Protein AF-A0A935IVR3-F1 (afdb_monomer)

Solvent-accessible surface area (backbone atoms only — not comparable to full-atom values): 10538 Å² total; per-residue (Å²): 109,70,70,56,53,53,48,60,76,68,55,89,65,93,82,63,66,71,66,76,45,59,86,49,41,66,58,54,50,50,52,49,52,52,51,48,53,53,52,44,66,74,63,74,58,57,69,70,64,49,52,51,51,50,51,51,51,54,54,56,73,42,44,67,59,53,51,48,50,67,74,41,72,84,59,82,66,89,53,74,82,32,73,52,45,42,51,51,36,51,50,46,55,75,75,49,64,79,60,44,32,31,34,25,86,55,21,72,56,50,41,70,70,31,61,39,36,49,41,60,82,71,77,85,46,95,84,61,51,70,68,60,51,33,64,75,65,58,46,44,30,43,48,42,34,76,84,78,45,55,66,72,60,53,48,58,64,64,64,74,48,92,41,48,43,78,78,48,74,45,92,58,35,39,34,26,40,52,50,132

Secondary structure (DSSP, 8-state):
-HHHHHHHHH---SSSGGGGTTTTHHHHHHHHHHHHHHHHHHHT--HHHHHHHHHHHHHHHTHHHHHHHHHTTT---SSTTSHHHHHHHHHHHHHS-TT-EEE-SSHHHHHHHSSSEEE---TTSTT--HHHHHHHHT--EEEEETTTS-HHHHHHHHS--TTEEEEEEETTEEEEEE--

Structure (mmCIF, N/CA/C/O backbone):
data_AF-A0A935IVR3-F1
#
_entry.id   AF-A0A935IVR3-F1
#
loop_
_atom_site.group_PDB
_atom_site.id
_atom_site.type_symbol
_atom_site.label_atom_id
_atom_site.label_alt_id
_atom_site.label_comp_id
_atom_site.label_asym_id
_atom_site.label_entity_id
_atom_site.label_seq_id
_atom_site.pdbx_PDB_ins_code
_atom_site.Cartn_x
_atom_site.Cartn_y
_atom_site.Cartn_z
_atom_site.occupancy
_atom_site.B_iso_or_equiv
_atom_site.auth_seq_id
_atom_site.auth_comp_id
_atom_site.auth_asym_id
_atom_site.auth_atom_id
_atom_site.pdbx_PDB_model_num
ATOM 1 N N . MET A 1 1 ? 6.193 24.784 -23.879 1.00 64.38 1 MET A N 1
ATOM 2 C CA . MET A 1 1 ? 7.221 23.748 -23.617 1.00 64.38 1 MET A CA 1
ATOM 3 C C . MET A 1 1 ? 8.291 24.237 -22.634 1.00 64.38 1 MET A C 1
ATOM 5 O O . MET A 1 1 ? 8.467 23.591 -21.615 1.00 64.38 1 MET A O 1
ATOM 9 N N . ILE A 1 2 ? 8.914 25.407 -22.841 1.00 77.62 2 ILE A N 1
ATOM 10 C CA . ILE A 1 2 ? 9.912 25.988 -21.906 1.00 77.62 2 ILE A CA 1
ATOM 11 C C . ILE A 1 2 ? 9.359 26.175 -20.480 1.00 77.62 2 ILE A C 1
ATOM 13 O O . ILE A 1 2 ? 9.998 25.768 -19.517 1.00 77.62 2 ILE A O 1
ATOM 17 N N . GLY A 1 3 ? 8.134 26.698 -20.338 1.00 80.75 3 GLY A N 1
ATOM 18 C CA . GLY A 1 3 ? 7.489 26.834 -19.023 1.00 80.75 3 GLY A CA 1
ATOM 19 C C . GLY A 1 3 ? 7.257 25.499 -18.305 1.00 80.75 3 GLY A C 1
ATOM 20 O O . GLY A 1 3 ? 7.365 25.432 -17.089 1.00 80.75 3 GLY A O 1
ATOM 21 N N . TYR A 1 4 ? 7.021 24.416 -19.050 1.00 77.44 4 TYR A N 1
ATOM 22 C CA . TYR A 1 4 ? 6.852 23.078 -18.477 1.00 77.44 4 TYR A CA 1
ATOM 23 C C . TYR A 1 4 ? 8.180 22.520 -17.947 1.00 77.44 4 TYR A C 1
ATOM 25 O O . TYR A 1 4 ? 8.228 21.972 -16.852 1.00 77.44 4 TYR A O 1
ATOM 33 N N . ILE A 1 5 ? 9.273 22.735 -18.685 1.00 74.88 5 ILE A N 1
ATOM 34 C CA . ILE A 1 5 ? 10.625 22.344 -18.263 1.00 74.88 5 ILE A CA 1
ATOM 35 C C . ILE A 1 5 ? 11.049 23.126 -17.009 1.00 74.88 5 ILE A C 1
ATOM 37 O O . ILE A 1 5 ? 11.585 22.536 -16.078 1.00 74.88 5 ILE A O 1
ATOM 41 N N . LEU A 1 6 ? 10.747 24.428 -16.936 1.00 80.06 6 LEU A N 1
ATOM 42 C CA . LEU A 1 6 ? 11.004 25.242 -15.740 1.00 80.06 6 LEU A CA 1
ATOM 43 C C . LEU A 1 6 ? 10.235 24.745 -14.512 1.00 80.06 6 LEU A C 1
ATOM 45 O O . LEU A 1 6 ? 10.802 24.711 -13.419 1.00 80.06 6 LEU A O 1
ATOM 49 N N . VAL A 1 7 ? 8.977 24.327 -14.693 1.00 76.44 7 VAL A N 1
ATOM 50 C CA . VAL A 1 7 ? 8.182 23.697 -13.632 1.00 76.44 7 VAL A CA 1
ATOM 51 C C . VAL A 1 7 ? 8.838 22.395 -13.182 1.00 76.44 7 VAL A C 1
ATOM 53 O O . VAL A 1 7 ? 9.043 22.243 -11.988 1.00 76.44 7 VAL A O 1
ATOM 56 N N . ILE A 1 8 ? 9.253 21.510 -14.096 1.00 73.00 8 ILE A N 1
ATOM 57 C CA . ILE A 1 8 ? 9.934 20.248 -13.745 1.00 73.00 8 ILE A CA 1
ATOM 58 C C . ILE A 1 8 ? 11.222 20.489 -12.946 1.00 73.00 8 ILE A C 1
ATOM 60 O O . ILE A 1 8 ? 11.457 19.804 -11.958 1.00 73.00 8 ILE A O 1
ATOM 64 N N . VAL A 1 9 ? 12.051 21.453 -13.354 1.00 72.25 9 VAL A N 1
ATOM 65 C CA . VAL A 1 9 ? 13.340 21.731 -12.692 1.00 72.25 9 VAL A CA 1
ATOM 66 C C . VAL A 1 9 ? 13.150 22.411 -11.331 1.00 72.25 9 VAL A C 1
ATOM 68 O O . VAL A 1 9 ? 13.955 22.216 -10.424 1.00 72.25 9 VAL A O 1
ATOM 71 N N . SER A 1 10 ? 12.081 23.196 -11.174 1.00 74.25 10 SER A N 1
ATOM 72 C CA . SER A 1 10 ? 11.798 23.944 -9.942 1.00 74.25 10 SER A CA 1
ATOM 73 C C . SER A 1 10 ? 10.968 23.144 -8.929 1.00 74.25 10 SER A C 1
ATOM 75 O O . SER A 1 10 ? 11.047 23.408 -7.729 1.00 74.25 10 SER A O 1
ATOM 77 N N . PHE A 1 11 ? 10.178 22.160 -9.374 1.00 69.50 11 PHE A N 1
ATOM 78 C CA . PHE A 1 11 ? 9.401 21.286 -8.493 1.00 69.50 11 PHE A CA 1
ATOM 79 C C . PHE A 1 11 ? 10.280 20.177 -7.898 1.00 69.50 11 PHE A C 1
ATOM 81 O O . PHE A 1 11 ? 10.636 19.209 -8.565 1.00 69.50 11 PHE A O 1
ATOM 88 N N . LYS A 1 12 ? 10.573 20.268 -6.597 1.00 57.66 12 LYS A N 1
ATOM 89 C CA . LYS A 1 12 ? 11.135 19.155 -5.820 1.00 57.66 12 LYS A CA 1
ATOM 90 C C . LYS A 1 12 ? 10.025 18.164 -5.465 1.00 57.66 12 LYS A C 1
ATOM 92 O O . LYS A 1 12 ? 9.271 18.419 -4.534 1.00 57.66 12 LYS A O 1
ATOM 97 N N . TYR A 1 13 ? 9.941 17.026 -6.150 1.00 58.75 13 TYR A N 1
ATOM 98 C CA . TYR A 1 13 ? 9.166 15.880 -5.657 1.00 58.75 13 TYR A CA 1
ATOM 99 C C . TYR A 1 13 ? 9.958 14.581 -5.769 1.00 58.75 13 TYR A C 1
ATOM 101 O O . TYR A 1 13 ? 10.421 14.229 -6.850 1.00 58.75 13 TYR A O 1
ATOM 109 N N . GLY A 1 14 ? 10.038 13.854 -4.650 1.00 54.97 14 GLY A N 1
ATOM 110 C CA . GLY A 1 14 ? 10.485 12.459 -4.593 1.00 54.97 14 GLY A CA 1
ATOM 111 C C . GLY A 1 14 ? 9.415 11.446 -5.034 1.00 54.97 14 GLY A C 1
ATOM 112 O O . GLY A 1 14 ? 9.773 10.357 -5.459 1.00 54.97 14 GLY A O 1
ATOM 113 N N . ASP A 1 15 ? 8.124 11.818 -5.028 1.00 54.84 15 ASP A N 1
ATOM 114 C CA . ASP A 1 15 ? 7.005 10.862 -5.200 1.00 54.84 15 ASP A CA 1
ATOM 115 C C . ASP A 1 15 ? 6.278 10.907 -6.555 1.00 54.84 15 ASP A C 1
ATOM 117 O O . ASP A 1 15 ? 5.506 10.008 -6.892 1.00 54.84 15 ASP A O 1
ATOM 121 N N . ALA A 1 16 ? 6.481 11.949 -7.363 1.00 60.91 16 ALA A N 1
ATOM 122 C CA . ALA A 1 16 ? 5.747 12.096 -8.624 1.00 60.91 16 ALA A CA 1
ATOM 123 C C . ALA A 1 16 ? 6.348 11.285 -9.795 1.00 60.91 16 ALA A C 1
ATOM 125 O O . ALA A 1 16 ? 5.677 11.062 -10.809 1.00 60.91 16 ALA A O 1
ATOM 126 N N . GLY A 1 17 ? 7.581 10.792 -9.629 1.00 66.38 17 GLY A N 1
ATOM 127 C CA . GLY A 1 17 ? 8.241 9.826 -10.509 1.00 66.38 17 GLY A CA 1
ATOM 128 C C . GLY A 1 17 ? 8.258 10.195 -11.999 1.00 66.38 17 GLY A C 1
ATOM 129 O O . GLY A 1 17 ? 8.297 11.361 -12.388 1.00 66.38 17 GLY A O 1
ATOM 130 N N . MET A 1 18 ? 8.185 9.165 -12.850 1.00 70.81 18 MET A N 1
ATOM 131 C CA . MET A 1 18 ? 8.219 9.243 -14.324 1.00 70.81 18 MET A CA 1
ATOM 132 C C . MET A 1 18 ? 7.038 10.012 -14.951 1.00 70.81 18 MET A C 1
ATOM 134 O O . MET A 1 18 ? 7.038 10.261 -16.156 1.00 70.81 18 MET A O 1
ATOM 138 N N . ARG A 1 19 ? 6.012 10.398 -14.177 1.00 75.12 19 ARG A N 1
ATOM 139 C CA . ARG A 1 19 ? 4.760 10.967 -14.715 1.00 75.12 19 ARG A CA 1
ATOM 140 C C . ARG A 1 19 ? 4.970 12.289 -15.453 1.00 75.12 19 ARG A C 1
ATOM 142 O O . ARG A 1 19 ? 4.285 12.556 -16.435 1.00 75.12 19 ARG A O 1
ATOM 149 N N . PHE A 1 20 ? 5.951 13.080 -15.028 1.00 75.38 20 PHE A N 1
ATOM 150 C CA . PHE A 1 20 ? 6.306 14.338 -15.689 1.00 75.38 20 PHE A CA 1
ATOM 151 C C . PHE A 1 20 ? 7.203 14.161 -16.918 1.00 75.38 20 PHE A C 1
ATOM 153 O O . PHE A 1 20 ? 7.380 15.096 -17.694 1.00 75.38 20 PHE A O 1
ATOM 160 N N . LEU A 1 21 ? 7.749 12.961 -17.132 1.00 77.81 21 LEU A N 1
ATOM 161 C CA . LEU A 1 21 ? 8.533 12.668 -18.326 1.00 77.81 21 LEU A CA 1
ATOM 162 C C . LEU A 1 21 ? 7.639 12.344 -19.526 1.00 77.81 21 LEU A C 1
ATOM 164 O O . LEU A 1 21 ? 8.064 12.567 -20.653 1.00 77.81 21 LEU A O 1
ATOM 168 N N . PHE A 1 22 ? 6.393 11.898 -19.320 1.00 83.50 22 PHE A N 1
ATOM 169 C CA . PHE A 1 22 ? 5.494 11.523 -20.422 1.00 83.50 22 PHE A CA 1
ATOM 170 C C . PHE A 1 22 ? 5.298 12.628 -21.471 1.00 83.50 22 PHE A C 1
ATOM 172 O O . PHE A 1 22 ? 5.409 12.319 -22.657 1.00 83.50 22 PHE A O 1
ATOM 179 N N . PRO A 1 23 ? 5.074 13.907 -21.108 1.00 84.50 23 PRO A N 1
ATOM 180 C CA . PRO A 1 23 ? 4.877 14.950 -22.116 1.00 84.50 23 PRO A CA 1
ATOM 181 C C . PRO A 1 23 ? 6.144 15.307 -22.903 1.00 84.50 23 PRO A C 1
ATOM 183 O O . PRO A 1 23 ? 6.041 15.811 -24.019 1.00 84.50 23 PRO A O 1
ATOM 186 N N . ILE A 1 24 ? 7.334 15.055 -22.344 1.00 85.12 24 ILE A N 1
ATOM 187 C CA . ILE A 1 24 ? 8.624 15.312 -23.010 1.00 85.12 24 ILE A CA 1
ATOM 188 C C . ILE A 1 24 ? 9.230 14.057 -23.646 1.00 85.12 24 ILE A C 1
ATOM 190 O O . ILE A 1 24 ? 10.169 14.163 -24.430 1.00 85.12 24 ILE A O 1
ATOM 194 N N . LEU A 1 25 ? 8.668 12.880 -23.369 1.00 86.12 25 LEU A N 1
ATOM 195 C CA . LEU A 1 25 ? 9.104 11.591 -23.899 1.00 86.12 25 LEU A CA 1
ATOM 196 C C . LEU A 1 25 ? 9.209 11.582 -25.436 1.00 86.12 25 LEU A C 1
ATOM 198 O O . LEU A 1 25 ? 10.237 11.131 -25.937 1.00 86.12 25 LEU A O 1
ATOM 202 N N . PRO A 1 26 ? 8.234 12.123 -26.206 1.00 88.19 26 PRO A N 1
ATOM 203 C CA . PRO A 1 26 ? 8.340 12.157 -27.667 1.00 88.19 26 PRO A CA 1
ATOM 204 C C . PRO A 1 26 ? 9.548 12.961 -28.154 1.00 88.19 26 PRO A C 1
ATOM 206 O O . PRO A 1 26 ? 10.190 12.589 -29.132 1.00 88.19 26 PRO A O 1
ATOM 209 N N . LEU A 1 27 ? 9.887 14.046 -27.450 1.00 88.94 27 LEU A N 1
ATOM 210 C CA . LEU A 1 27 ? 11.040 14.879 -27.772 1.00 88.94 27 LEU A CA 1
ATOM 211 C C . LEU A 1 27 ? 12.349 14.157 -27.436 1.00 88.94 27 LEU A C 1
ATOM 213 O O . LEU A 1 27 ? 13.271 14.160 -28.247 1.00 88.94 27 LEU A O 1
ATOM 217 N N . ILE A 1 28 ? 12.409 13.501 -26.273 1.00 87.25 28 ILE A N 1
ATOM 218 C CA . ILE A 1 28 ? 13.551 12.669 -25.871 1.00 87.25 28 ILE A CA 1
ATOM 219 C C . ILE A 1 28 ? 13.792 11.575 -26.916 1.00 87.25 28 ILE A C 1
ATOM 221 O O . ILE A 1 28 ? 14.926 11.395 -27.352 1.00 87.25 28 ILE A O 1
ATOM 225 N N . PHE A 1 29 ? 12.738 10.894 -27.378 1.00 87.69 29 PHE A N 1
ATOM 226 C CA . PHE A 1 29 ? 12.859 9.881 -28.426 1.00 87.69 29 PHE A CA 1
ATOM 227 C C . PHE A 1 29 ? 13.307 10.459 -29.765 1.00 87.69 29 PHE A C 1
ATOM 229 O O . PHE A 1 29 ? 14.147 9.852 -30.419 1.00 87.69 29 PHE A O 1
ATOM 236 N N . LEU A 1 30 ? 12.805 11.630 -30.164 1.00 90.31 30 LEU A N 1
ATOM 237 C CA . LEU A 1 30 ? 13.244 12.288 -31.395 1.00 90.31 30 LEU A CA 1
ATOM 238 C C . LEU A 1 30 ? 14.746 12.595 -31.350 1.00 90.31 30 LEU A C 1
ATOM 240 O O . LEU A 1 30 ? 15.470 12.239 -32.279 1.00 90.31 30 LEU A O 1
ATOM 244 N N . PHE A 1 31 ? 15.232 13.191 -30.258 1.00 90.19 31 PHE A N 1
ATOM 245 C CA . PHE A 1 31 ? 16.661 13.462 -30.089 1.00 90.19 31 PHE A CA 1
ATOM 246 C C . PHE A 1 31 ? 17.494 12.184 -29.993 1.00 90.19 31 PHE A C 1
ATOM 248 O O . PHE A 1 31 ? 18.589 12.136 -30.550 1.00 90.19 31 PHE A O 1
ATOM 255 N N . ALA A 1 32 ? 16.981 11.143 -29.335 1.00 87.75 32 ALA A N 1
ATOM 256 C CA . ALA A 1 32 ? 17.644 9.848 -29.284 1.00 87.75 32 ALA A CA 1
ATOM 257 C C . ALA A 1 32 ? 17.777 9.236 -30.687 1.00 87.75 32 ALA A C 1
ATOM 259 O O . ALA A 1 32 ? 18.865 8.807 -31.053 1.00 87.75 32 ALA A O 1
ATOM 260 N N . ILE A 1 33 ? 16.714 9.247 -31.498 1.00 84.38 33 ILE A N 1
ATOM 261 C CA . ILE A 1 33 ? 16.731 8.729 -32.875 1.00 84.38 33 ILE A CA 1
ATOM 262 C C . ILE A 1 33 ? 17.711 9.519 -33.745 1.00 84.38 33 ILE A C 1
ATOM 264 O O . ILE A 1 33 ? 18.502 8.914 -34.467 1.00 84.38 33 ILE A O 1
ATOM 268 N N . GLU A 1 34 ? 17.700 10.851 -33.670 1.00 87.88 34 GLU A N 1
A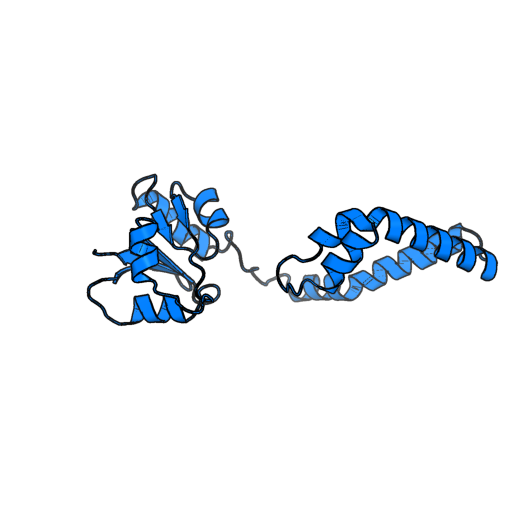TOM 269 C CA . GLU A 1 34 ? 18.593 11.672 -34.494 1.00 87.88 34 GLU A CA 1
ATOM 270 C C . GLU A 1 34 ? 20.059 11.522 -34.061 1.00 87.88 34 GLU A C 1
ATOM 272 O O . GLU A 1 34 ? 20.944 11.373 -34.903 1.00 87.88 34 GLU A O 1
ATOM 277 N N . GLY A 1 35 ? 20.319 11.462 -32.750 1.00 85.19 35 GLY A N 1
ATOM 278 C CA . GLY A 1 35 ? 21.646 11.166 -32.209 1.00 85.19 35 GLY A CA 1
ATOM 279 C C . GLY A 1 35 ? 22.152 9.797 -32.663 1.00 85.19 35 GLY A C 1
ATOM 280 O O . GLY A 1 35 ? 23.267 9.688 -33.170 1.00 85.19 35 GLY A O 1
ATOM 281 N N . LEU A 1 36 ? 21.300 8.772 -32.577 1.00 80.94 36 LEU A N 1
ATOM 282 C CA . LEU A 1 36 ? 21.602 7.431 -33.072 1.00 80.94 36 LEU A CA 1
ATOM 283 C C . LEU A 1 36 ? 21.910 7.441 -34.568 1.00 80.94 36 LEU A C 1
ATOM 285 O O . LEU A 1 36 ? 22.928 6.895 -34.980 1.00 80.94 36 LEU A O 1
ATOM 289 N N . ARG A 1 37 ? 21.097 8.117 -35.384 1.00 80.50 37 ARG A N 1
ATOM 290 C CA . ARG A 1 37 ? 21.314 8.236 -36.831 1.00 80.50 37 ARG A CA 1
ATOM 291 C C . ARG A 1 37 ? 22.674 8.855 -37.163 1.00 80.50 37 ARG A C 1
ATOM 293 O O . ARG A 1 37 ? 23.378 8.347 -38.036 1.00 80.50 37 ARG A O 1
ATOM 300 N N . ILE A 1 38 ? 23.060 9.926 -36.468 1.00 85.88 38 ILE A N 1
ATOM 301 C CA . ILE A 1 38 ? 24.364 10.579 -36.651 1.00 85.88 38 ILE A CA 1
ATOM 302 C C . ILE A 1 38 ? 25.499 9.632 -36.242 1.00 85.88 38 ILE A C 1
ATOM 304 O O . ILE A 1 38 ? 26.454 9.457 -37.000 1.00 85.88 38 ILE A O 1
ATOM 308 N N . SER A 1 39 ? 25.381 8.967 -35.089 1.00 82.12 39 SER A N 1
ATOM 309 C CA . SER A 1 39 ? 26.359 7.973 -34.637 1.00 82.12 39 SER A CA 1
ATOM 310 C C . SER A 1 39 ? 26.482 6.790 -35.604 1.00 82.12 39 SER A C 1
ATOM 312 O O . SER A 1 39 ? 27.586 6.302 -35.834 1.00 82.12 39 SER A O 1
ATOM 314 N N . PHE A 1 40 ? 25.382 6.351 -36.223 1.00 75.81 40 PHE A N 1
ATOM 315 C CA . PHE A 1 40 ? 25.381 5.249 -37.193 1.00 75.81 40 PHE A CA 1
ATOM 316 C C . PHE A 1 40 ? 26.143 5.615 -38.462 1.00 75.81 40 PHE A C 1
ATOM 318 O O . PHE A 1 40 ? 26.942 4.814 -38.948 1.00 75.81 40 PHE A O 1
ATOM 325 N N . ASN A 1 41 ? 25.951 6.842 -38.950 1.00 78.38 41 ASN A N 1
ATOM 326 C CA . ASN A 1 41 ? 26.687 7.357 -40.099 1.00 78.38 41 ASN A CA 1
ATOM 327 C C . ASN A 1 41 ? 28.186 7.506 -39.796 1.00 78.38 41 ASN A C 1
ATOM 329 O O . ASN A 1 41 ? 29.011 7.229 -40.660 1.00 78.38 41 ASN A O 1
ATOM 333 N N . ALA A 1 42 ? 28.553 7.897 -38.572 1.00 81.31 42 ALA A N 1
ATOM 334 C CA . ALA A 1 42 ? 29.952 8.038 -38.167 1.00 81.31 42 ALA A CA 1
ATOM 335 C C . ALA A 1 42 ? 30.687 6.690 -38.029 1.00 81.31 42 ALA A C 1
ATOM 337 O O . ALA A 1 42 ? 31.887 6.612 -38.284 1.00 81.31 42 ALA A O 1
ATOM 338 N N . LEU A 1 43 ? 29.982 5.624 -37.638 1.00 79.44 43 LEU A N 1
ATOM 339 C CA . LEU A 1 43 ? 30.574 4.303 -37.404 1.00 79.44 43 LEU A CA 1
ATOM 340 C C . LEU A 1 43 ? 30.710 3.444 -38.674 1.00 79.44 43 LEU A C 1
ATOM 342 O O . LEU A 1 43 ? 31.301 2.368 -38.601 1.00 79.44 43 LEU A O 1
ATOM 346 N N . ASN A 1 44 ? 30.174 3.873 -39.828 1.00 79.50 44 ASN A N 1
ATOM 347 C CA . ASN A 1 44 ? 30.163 3.098 -41.084 1.00 79.50 44 ASN A CA 1
ATOM 348 C C . ASN A 1 44 ? 29.671 1.638 -40.911 1.00 79.50 44 ASN A C 1
ATOM 350 O O . ASN A 1 44 ? 30.040 0.734 -41.665 1.00 79.50 44 ASN A O 1
ATOM 354 N N . MET A 1 45 ? 28.834 1.376 -39.902 1.00 71.44 45 MET A N 1
ATOM 355 C CA . MET A 1 45 ? 28.317 0.041 -39.611 1.00 71.44 45 MET A CA 1
ATOM 356 C C . MET A 1 45 ? 27.006 -0.201 -40.359 1.00 71.44 45 MET A C 1
ATOM 358 O O . MET A 1 45 ? 26.099 0.625 -40.361 1.00 71.44 45 MET A O 1
ATOM 362 N N . SER A 1 46 ? 26.873 -1.384 -40.961 1.00 78.25 46 SER A N 1
ATOM 363 C CA . SER A 1 46 ? 25.622 -1.819 -41.589 1.00 78.25 46 SER A CA 1
ATOM 364 C C . SER A 1 46 ? 24.498 -1.938 -40.550 1.00 78.25 46 SER A C 1
ATOM 366 O O . SER A 1 46 ? 24.726 -2.529 -39.489 1.00 78.25 46 SER A O 1
ATOM 368 N N . GLY A 1 47 ? 23.283 -1.494 -40.889 1.00 78.38 47 GLY A N 1
ATOM 369 C CA . GLY A 1 47 ? 22.101 -1.522 -40.011 1.00 78.38 47 GLY A CA 1
ATOM 370 C C . GLY A 1 47 ? 21.887 -2.816 -39.199 1.00 78.38 47 GLY A C 1
ATOM 371 O O . GLY A 1 47 ? 21.650 -2.716 -37.997 1.00 78.38 47 GLY A O 1
ATOM 372 N N . PRO A 1 48 ? 22.058 -4.027 -39.772 1.00 83.31 48 PRO A N 1
ATOM 373 C CA . PRO A 1 48 ? 21.910 -5.280 -39.024 1.00 83.31 48 PRO A CA 1
ATOM 374 C C . PRO A 1 48 ? 22.909 -5.455 -37.870 1.00 83.31 48 PRO A C 1
ATOM 376 O O . PRO A 1 48 ? 22.530 -5.895 -36.790 1.00 83.31 48 PRO A O 1
ATOM 379 N N . LYS A 1 49 ? 24.182 -5.077 -38.060 1.00 80.94 49 LYS A N 1
ATOM 380 C CA . LYS A 1 49 ? 25.217 -5.172 -37.007 1.00 80.94 49 LYS A CA 1
ATOM 381 C C . LYS A 1 49 ? 24.911 -4.235 -35.846 1.00 80.94 49 LYS A C 1
ATOM 383 O O . LYS A 1 49 ? 25.155 -4.560 -34.690 1.00 80.94 49 LYS A O 1
ATOM 388 N N . LEU A 1 50 ? 24.355 -3.080 -36.181 1.00 77.38 50 LEU A N 1
ATOM 389 C CA . LEU A 1 50 ? 23.932 -2.072 -35.231 1.00 77.38 50 LEU A CA 1
ATOM 390 C C . LEU A 1 50 ? 22.714 -2.529 -34.428 1.00 77.38 50 LEU A C 1
ATOM 392 O O . LEU A 1 50 ? 22.737 -2.451 -33.206 1.00 77.38 50 LEU A O 1
ATOM 396 N N . ALA A 1 51 ? 21.704 -3.099 -35.089 1.00 80.75 51 ALA A N 1
ATOM 397 C CA . ALA A 1 51 ? 20.551 -3.690 -34.414 1.00 80.75 51 ALA A CA 1
ATOM 398 C C . ALA A 1 51 ? 20.966 -4.791 -33.423 1.00 80.75 51 ALA A C 1
ATOM 400 O O . ALA A 1 51 ? 20.471 -4.819 -32.299 1.00 80.75 51 ALA A O 1
ATOM 401 N N . VAL A 1 52 ? 21.922 -5.647 -33.803 1.00 87.06 52 VAL A N 1
ATOM 402 C CA . VAL A 1 52 ? 22.481 -6.671 -32.907 1.00 87.06 52 VAL A CA 1
ATOM 403 C C . VAL A 1 52 ? 23.227 -6.040 -31.729 1.00 87.06 52 VAL A C 1
ATOM 405 O O . VAL A 1 52 ? 23.017 -6.459 -30.595 1.00 87.06 52 VAL A O 1
ATOM 408 N N . ALA A 1 53 ? 24.053 -5.015 -31.963 1.00 83.62 53 ALA A N 1
ATOM 409 C CA . ALA A 1 53 ? 24.777 -4.324 -30.895 1.00 83.62 53 ALA A CA 1
ATOM 410 C C . ALA A 1 53 ? 23.827 -3.649 -29.889 1.00 83.62 53 ALA A C 1
ATOM 412 O O . ALA A 1 53 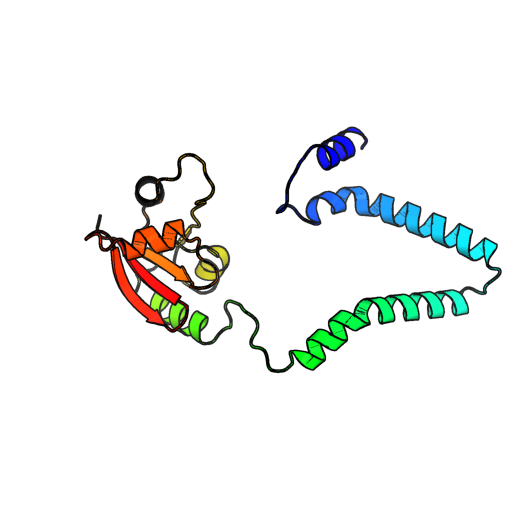? 24.007 -3.800 -28.682 1.00 83.62 53 ALA A O 1
ATOM 413 N N . PHE A 1 54 ? 22.785 -2.963 -30.370 1.00 82.88 54 PHE A N 1
ATOM 414 C CA . PHE A 1 54 ? 21.765 -2.360 -29.509 1.00 82.88 54 PHE A CA 1
ATOM 415 C C . PHE A 1 54 ? 20.942 -3.409 -28.773 1.00 82.88 54 PHE A C 1
ATOM 417 O O . PHE A 1 54 ? 20.734 -3.262 -27.576 1.00 82.88 54 PHE A O 1
ATOM 424 N N . GLY A 1 55 ? 20.536 -4.488 -29.446 1.00 86.69 55 GLY A N 1
ATOM 425 C CA . GLY A 1 55 ? 19.839 -5.601 -28.803 1.00 86.69 55 GLY A CA 1
ATOM 426 C C . GLY A 1 55 ? 20.672 -6.234 -27.687 1.00 86.69 55 GLY A C 1
ATOM 427 O O . GLY A 1 55 ? 20.164 -6.442 -26.590 1.00 86.69 55 GLY A O 1
ATOM 428 N N . ALA A 1 56 ? 21.967 -6.461 -27.926 1.00 89.06 56 ALA A N 1
ATOM 429 C CA . ALA A 1 56 ? 22.889 -6.969 -26.914 1.00 89.06 56 ALA A CA 1
ATOM 430 C C . ALA A 1 56 ? 23.057 -5.991 -25.742 1.00 89.06 56 ALA A C 1
ATOM 432 O O . ALA A 1 56 ? 23.036 -6.415 -24.592 1.00 89.06 56 ALA A O 1
ATOM 433 N N . LEU A 1 57 ? 23.164 -4.689 -26.016 1.00 88.19 57 LEU A N 1
ATOM 434 C CA . LEU A 1 57 ? 23.268 -3.658 -24.982 1.00 88.19 57 LEU A CA 1
ATOM 435 C C . LEU A 1 57 ? 21.978 -3.531 -24.160 1.00 88.19 57 LEU A C 1
ATOM 437 O O . LEU A 1 57 ? 22.040 -3.379 -22.944 1.00 88.19 57 LEU A O 1
ATOM 441 N N . THR A 1 58 ? 20.809 -3.647 -24.797 1.00 87.25 58 THR A N 1
ATOM 442 C CA . THR A 1 58 ? 19.520 -3.701 -24.100 1.00 87.25 58 THR A CA 1
ATOM 443 C C . THR A 1 58 ? 19.448 -4.932 -23.207 1.00 87.25 58 THR A C 1
ATOM 445 O O . THR A 1 58 ? 19.152 -4.787 -22.030 1.00 87.25 58 THR A O 1
ATOM 448 N N . LEU A 1 59 ? 19.778 -6.123 -23.717 1.00 88.44 59 LEU A N 1
ATOM 449 C CA . LEU A 1 59 ? 19.805 -7.348 -22.911 1.00 88.44 59 LEU A CA 1
ATOM 450 C C . LEU A 1 59 ? 20.790 -7.243 -21.742 1.00 88.44 59 LEU A C 1
ATOM 452 O O . LEU A 1 59 ? 20.453 -7.622 -20.625 1.00 88.44 59 LEU A O 1
ATOM 456 N N . PHE A 1 60 ? 21.971 -6.670 -21.975 1.00 91.44 60 PHE A N 1
ATOM 457 C CA . PHE A 1 60 ? 22.960 -6.424 -20.929 1.00 91.44 60 PHE A CA 1
ATOM 458 C C . PHE A 1 60 ? 22.436 -5.460 -19.857 1.00 91.44 60 PHE A C 1
ATOM 460 O O . PHE A 1 60 ? 22.656 -5.684 -18.672 1.00 91.44 60 PHE A O 1
ATOM 467 N N . SER A 1 61 ? 21.670 -4.435 -20.242 1.00 89.12 61 SER A N 1
ATOM 468 C CA . SER A 1 61 ? 21.019 -3.529 -19.289 1.00 89.12 61 SER A CA 1
ATOM 469 C C . SER A 1 61 ? 20.005 -4.226 -18.375 1.00 89.12 61 SER A C 1
ATOM 471 O O . SER A 1 61 ? 19.679 -3.657 -17.336 1.00 89.12 61 SER A O 1
ATOM 473 N N . TYR A 1 62 ? 19.501 -5.404 -18.757 1.00 88.12 62 TYR A N 1
ATOM 474 C CA . TYR A 1 62 ? 18.597 -6.214 -17.937 1.00 88.12 62 TYR A CA 1
ATOM 475 C C . TYR A 1 62 ? 19.319 -7.261 -17.076 1.00 88.12 62 TYR A C 1
ATOM 477 O O . TYR A 1 62 ? 18.666 -7.983 -16.325 1.00 88.12 62 TYR A O 1
ATOM 485 N N . HIS A 1 63 ? 20.646 -7.378 -17.181 1.00 88.38 63 HIS A N 1
ATOM 486 C CA . HIS A 1 63 ? 21.411 -8.433 -16.517 1.00 88.38 63 HIS A CA 1
ATOM 487 C C . HIS A 1 63 ? 21.224 -8.422 -14.996 1.00 88.38 63 HIS A C 1
ATOM 489 O O . HIS A 1 63 ? 20.920 -9.464 -14.425 1.00 88.38 63 HIS A O 1
ATOM 495 N N . GLU A 1 64 ? 21.297 -7.246 -14.366 1.00 85.00 64 GLU A N 1
ATOM 496 C CA . GLU A 1 64 ? 21.126 -7.095 -12.915 1.00 85.00 64 GLU A CA 1
ATOM 497 C C . GLU A 1 64 ? 19.712 -7.499 -12.457 1.00 85.00 64 GLU A C 1
ATOM 499 O O . GLU A 1 64 ? 19.541 -8.111 -11.407 1.00 85.00 64 GLU A O 1
ATOM 504 N N . GLN A 1 65 ? 18.673 -7.186 -13.241 1.00 82.50 65 GLN A N 1
ATOM 505 C CA . GLN A 1 65 ? 17.303 -7.599 -12.921 1.00 82.50 65 GLN A CA 1
ATOM 506 C C . GLN A 1 65 ? 17.123 -9.107 -13.089 1.00 82.50 65 GLN A C 1
ATOM 508 O O . GLN A 1 65 ? 16.422 -9.725 -12.295 1.00 82.50 65 GLN A O 1
ATOM 513 N N . VAL A 1 66 ? 17.748 -9.700 -14.107 1.00 84.50 66 VAL A N 1
ATOM 514 C CA . VAL A 1 66 ? 17.717 -11.151 -14.322 1.00 84.50 66 VAL A CA 1
ATOM 515 C C . VAL A 1 66 ? 18.435 -11.880 -13.187 1.00 84.50 66 VAL A C 1
ATOM 517 O O . VAL A 1 66 ? 17.891 -12.856 -12.681 1.00 84.50 66 VAL A O 1
ATOM 520 N N . GLU A 1 67 ? 19.597 -11.395 -12.743 1.00 85.00 67 GLU A N 1
ATOM 521 C CA . GLU A 1 67 ? 20.297 -11.947 -11.575 1.00 85.00 67 GLU A CA 1
ATOM 522 C C . GLU A 1 67 ? 19.445 -11.845 -10.311 1.00 85.00 67 GLU A C 1
ATOM 524 O O . GLU A 1 67 ? 19.242 -12.853 -9.641 1.00 85.00 67 GLU A O 1
ATOM 529 N N . LYS A 1 68 ? 18.827 -10.685 -10.048 1.00 80.19 68 LYS A N 1
ATOM 530 C CA . LYS A 1 68 ? 17.899 -10.534 -8.915 1.00 80.19 68 LYS A CA 1
ATOM 531 C C . LYS A 1 68 ? 16.749 -11.532 -8.964 1.00 80.19 68 LYS A C 1
ATOM 533 O O . LYS A 1 68 ? 16.438 -12.137 -7.951 1.00 80.19 68 LYS A O 1
ATOM 538 N N . ILE A 1 69 ? 16.134 -11.751 -10.126 1.00 79.94 69 ILE A N 1
ATOM 539 C CA . ILE A 1 69 ? 15.035 -12.722 -10.265 1.00 79.94 69 ILE A CA 1
ATOM 540 C C . ILE A 1 69 ? 15.517 -14.157 -9.987 1.00 79.94 69 ILE A C 1
ATOM 542 O O . ILE A 1 69 ? 14.795 -14.941 -9.365 1.00 79.94 69 ILE A O 1
ATOM 546 N N . LEU A 1 70 ? 16.720 -14.507 -10.449 1.00 81.19 70 LEU A N 1
ATOM 547 C CA . LEU A 1 70 ? 17.317 -15.826 -10.224 1.00 81.19 70 LEU A CA 1
ATOM 548 C C . LEU A 1 70 ? 17.691 -16.044 -8.750 1.00 81.19 70 LEU A C 1
ATOM 550 O O . LEU A 1 70 ? 17.472 -17.136 -8.228 1.00 81.19 70 LEU A O 1
ATOM 554 N N . ASP A 1 71 ? 18.179 -15.011 -8.067 1.00 79.06 71 ASP A N 1
ATOM 555 C CA . ASP A 1 71 ? 18.526 -15.073 -6.645 1.00 79.06 71 ASP A CA 1
ATOM 556 C C . ASP A 1 71 ? 17.282 -15.021 -5.736 1.00 79.06 71 ASP A C 1
ATOM 558 O O . ASP A 1 71 ? 17.235 -15.659 -4.682 1.00 79.06 71 ASP A O 1
ATOM 562 N N . GLU A 1 72 ? 16.229 -14.313 -6.154 1.00 73.00 72 GLU A N 1
ATOM 563 C CA . GLU A 1 72 ? 15.003 -14.085 -5.380 1.00 73.00 72 GLU A CA 1
ATOM 564 C C . GLU A 1 72 ? 13.858 -15.050 -5.733 1.00 73.00 72 GLU A C 1
ATOM 566 O O . GLU A 1 72 ? 12.724 -14.839 -5.307 1.00 73.00 72 GLU A O 1
ATOM 571 N N . THR A 1 73 ? 14.110 -16.145 -6.463 1.00 63.84 73 THR A N 1
ATOM 572 C CA . THR A 1 73 ? 13.043 -17.056 -6.943 1.00 63.84 73 THR A CA 1
ATOM 573 C C . THR A 1 73 ? 12.177 -17.647 -5.810 1.00 63.84 73 THR A C 1
ATOM 575 O O . THR A 1 73 ? 11.046 -18.065 -6.047 1.00 63.84 73 THR A O 1
ATOM 578 N N . ASN A 1 74 ? 12.672 -17.643 -4.565 1.00 61.50 74 ASN A N 1
ATOM 579 C CA . ASN A 1 74 ? 11.950 -18.103 -3.371 1.00 61.50 74 ASN A CA 1
ATOM 580 C C . ASN A 1 74 ? 11.522 -16.976 -2.410 1.00 61.50 74 ASN A C 1
ATOM 582 O O . ASN A 1 74 ? 11.039 -17.259 -1.313 1.00 61.50 74 ASN A O 1
ATOM 586 N N . VAL A 1 75 ? 11.707 -15.706 -2.777 1.00 63.31 75 VAL A N 1
ATOM 587 C CA . VAL A 1 75 ? 11.331 -14.570 -1.930 1.00 63.31 75 VAL A CA 1
ATOM 588 C C . VAL A 1 75 ? 9.874 -14.211 -2.207 1.00 63.31 75 VAL A C 1
ATOM 590 O O . VAL A 1 75 ? 9.497 -13.826 -3.312 1.00 63.31 75 VAL A O 1
ATOM 593 N N . ILE A 1 76 ? 9.026 -14.339 -1.186 1.00 60.09 76 ILE A N 1
ATOM 594 C CA . ILE A 1 76 ? 7.642 -13.865 -1.252 1.00 60.09 76 ILE A CA 1
ATOM 595 C C . ILE A 1 76 ? 7.687 -12.336 -1.246 1.00 60.09 76 ILE A C 1
ATOM 597 O O . ILE A 1 76 ? 7.929 -11.719 -0.208 1.00 60.09 76 ILE A O 1
ATOM 601 N N . TYR A 1 77 ? 7.468 -11.731 -2.414 1.00 62.97 77 TYR A N 1
ATOM 602 C CA . TYR A 1 77 ? 7.408 -10.280 -2.548 1.00 62.97 77 TYR A CA 1
ATOM 603 C C . TYR A 1 77 ? 6.331 -9.681 -1.644 1.00 62.97 77 TYR A C 1
ATOM 605 O O . TYR A 1 77 ? 5.217 -10.199 -1.520 1.00 62.97 77 TYR A O 1
ATOM 613 N N . GLU A 1 78 ? 6.665 -8.548 -1.031 1.00 65.75 78 GLU A N 1
ATOM 614 C CA . GLU A 1 78 ? 5.716 -7.778 -0.243 1.00 65.75 78 GLU A CA 1
ATOM 615 C C . GLU A 1 78 ? 4.534 -7.325 -1.091 1.00 65.75 78 GLU A C 1
ATOM 617 O O . GLU A 1 78 ? 4.692 -6.717 -2.151 1.00 65.75 78 GLU A O 1
ATOM 622 N N . GLY A 1 79 ? 3.324 -7.625 -0.628 1.00 72.69 79 GLY A N 1
ATOM 623 C CA . GLY A 1 79 ? 2.130 -7.246 -1.356 1.00 72.69 79 GLY A CA 1
ATOM 624 C C . GLY A 1 79 ? 0.847 -7.827 -0.777 1.00 72.69 79 GLY A C 1
ATOM 625 O O . GLY A 1 79 ? 0.877 -8.624 0.161 1.00 72.69 79 GLY A O 1
ATOM 626 N N . PRO A 1 80 ? -0.299 -7.463 -1.373 1.00 75.12 80 PRO A N 1
ATOM 627 C CA . PRO A 1 80 ? -1.613 -7.916 -0.922 1.00 75.12 80 PRO A CA 1
ATOM 628 C C . PRO A 1 80 ? -1.836 -9.427 -1.100 1.00 75.12 80 PRO A C 1
ATOM 630 O O . PRO A 1 80 ? -2.768 -9.977 -0.526 1.00 75.12 80 PRO A O 1
ATOM 633 N N . ASN A 1 81 ? -0.984 -10.100 -1.880 1.00 80.75 81 ASN A N 1
ATOM 634 C CA . ASN A 1 81 ? -1.050 -11.542 -2.112 1.00 80.75 81 ASN A CA 1
ATOM 635 C C . ASN A 1 81 ? -0.227 -12.358 -1.099 1.00 80.75 81 ASN A C 1
ATOM 637 O O . ASN A 1 81 ? -0.213 -13.584 -1.201 1.00 80.75 81 ASN A O 1
ATOM 641 N N . LYS A 1 82 ? 0.449 -11.717 -0.130 1.00 86.06 82 LYS A N 1
ATOM 642 C CA . LYS A 1 82 ? 1.049 -12.435 1.004 1.00 86.06 82 LYS A CA 1
ATOM 643 C C . LYS A 1 82 ? -0.055 -13.217 1.745 1.00 86.06 82 LYS A C 1
ATOM 645 O O . LYS A 1 82 ? -1.134 -12.652 1.962 1.00 86.06 82 LYS A O 1
ATOM 650 N N . PRO A 1 83 ? 0.183 -14.471 2.172 1.00 88.44 83 PRO A N 1
ATOM 651 C CA . PRO A 1 83 ? -0.810 -15.256 2.910 1.00 88.44 83 PRO A CA 1
ATOM 652 C C . PRO A 1 83 ? -1.366 -14.536 4.148 1.00 88.44 83 PRO A C 1
ATOM 654 O O . PRO A 1 83 ? -2.533 -14.688 4.496 1.00 88.44 83 PRO A O 1
ATOM 657 N N . GLU A 1 84 ? -0.543 -13.731 4.816 1.00 90.19 84 GLU A N 1
ATOM 658 C CA . GLU A 1 84 ? -0.910 -12.949 5.996 1.00 90.19 84 GLU A CA 1
ATOM 659 C C . GLU A 1 84 ? -1.834 -11.780 5.650 1.00 90.19 84 GLU A C 1
ATOM 661 O O . GLU A 1 84 ? -2.821 -11.553 6.350 1.00 90.19 84 GLU A O 1
ATOM 666 N N . ALA A 1 85 ? -1.561 -11.084 4.543 1.00 90.81 85 ALA A N 1
ATOM 667 C CA . ALA A 1 85 ? -2.422 -10.017 4.042 1.00 90.81 85 ALA A CA 1
ATOM 668 C C . ALA A 1 85 ? -3.796 -10.573 3.639 1.00 90.81 85 ALA A C 1
ATOM 670 O O . ALA A 1 85 ? -4.821 -10.009 4.015 1.00 90.81 85 ALA A O 1
ATOM 671 N N . GLN A 1 86 ? -3.827 -11.726 2.961 1.00 92.38 86 GLN A N 1
ATOM 672 C CA . GLN A 1 86 ? -5.076 -12.401 2.601 1.00 92.38 86 GLN A CA 1
ATOM 673 C C . GLN A 1 86 ? -5.891 -12.797 3.834 1.00 92.38 86 GLN A C 1
ATOM 675 O O . GLN A 1 86 ? -7.081 -12.501 3.883 1.00 92.38 86 GLN A O 1
ATOM 680 N N . LYS A 1 87 ? -5.254 -13.381 4.858 1.00 94.50 87 LYS A N 1
ATOM 681 C CA . LYS A 1 87 ? -5.915 -13.700 6.136 1.00 94.50 87 LYS A CA 1
ATOM 682 C C . LYS A 1 87 ? -6.482 -12.459 6.821 1.00 94.50 87 LYS A C 1
ATOM 684 O O . LYS A 1 87 ? -7.592 -12.508 7.341 1.00 94.50 87 LYS A O 1
ATOM 689 N N . MET A 1 88 ? -5.745 -11.346 6.812 1.00 95.19 88 MET A N 1
ATOM 690 C CA . MET A 1 88 ? -6.221 -10.082 7.376 1.00 95.19 88 MET A CA 1
ATOM 691 C C . MET A 1 88 ? -7.428 -9.537 6.599 1.00 95.19 88 MET A C 1
ATOM 693 O O . MET A 1 88 ? -8.429 -9.167 7.206 1.00 95.19 88 MET A O 1
ATOM 697 N N . PHE A 1 89 ? -7.376 -9.521 5.265 1.00 94.94 89 PHE A N 1
ATOM 698 C CA . PHE A 1 89 ? -8.491 -9.053 4.433 1.00 94.94 89 PHE A CA 1
ATOM 699 C C . PHE A 1 89 ? -9.724 -9.952 4.549 1.00 94.94 89 PHE A C 1
ATOM 701 O O . PHE A 1 89 ? -10.848 -9.454 4.605 1.00 94.94 89 PHE A O 1
ATOM 708 N N . GLU A 1 90 ? -9.526 -11.265 4.634 1.00 95.69 90 GLU A N 1
ATOM 709 C CA . GLU A 1 90 ? -10.600 -12.226 4.861 1.00 95.69 90 GLU A CA 1
ATOM 710 C C . GLU A 1 90 ? -11.251 -12.019 6.232 1.00 95.69 90 GLU A C 1
ATOM 712 O O . GLU A 1 90 ? -12.475 -11.904 6.310 1.00 95.69 90 GLU A O 1
ATOM 717 N N . TYR A 1 91 ? -10.447 -11.877 7.292 1.00 96.62 91 TYR A N 1
ATOM 718 C CA . TYR A 1 91 ? -10.954 -11.547 8.622 1.00 96.62 91 TYR A CA 1
ATOM 719 C C . TYR A 1 91 ? -11.777 -10.257 8.592 1.00 96.62 91 TYR A C 1
ATOM 721 O O . TYR A 1 91 ? -12.880 -10.221 9.138 1.00 96.62 91 TYR A O 1
ATOM 729 N N . ILE A 1 92 ? -11.274 -9.217 7.920 1.00 96.56 92 ILE A N 1
ATOM 730 C CA . ILE A 1 92 ? -11.968 -7.934 7.811 1.00 96.56 92 ILE A CA 1
ATOM 731 C C . ILE A 1 92 ? -13.329 -8.096 7.123 1.00 96.56 92 ILE A C 1
ATOM 733 O O . ILE A 1 92 ? -14.337 -7.647 7.658 1.00 96.56 92 ILE A O 1
ATOM 737 N N . ASN A 1 93 ? -13.384 -8.800 5.992 1.00 95.69 93 ASN A N 1
ATOM 738 C CA . ASN A 1 93 ? -14.634 -9.036 5.263 1.00 95.69 93 ASN A CA 1
ATOM 739 C C . ASN A 1 93 ? -15.668 -9.849 6.050 1.00 95.69 93 ASN A C 1
ATOM 741 O O . ASN A 1 93 ? -16.865 -9.681 5.833 1.00 95.69 93 ASN A O 1
ATOM 745 N N . GLN A 1 94 ? -15.219 -10.763 6.910 1.00 96.19 94 GLN A N 1
ATOM 746 C CA . GLN A 1 94 ? -16.107 -11.647 7.667 1.00 96.19 94 GLN A CA 1
ATOM 747 C C . GLN A 1 94 ? -16.605 -11.020 8.976 1.00 96.19 94 GLN A C 1
ATOM 749 O O . GLN A 1 94 ? -17.663 -11.414 9.461 1.00 96.19 94 GLN A O 1
ATOM 754 N N . ASN A 1 95 ? -15.850 -10.081 9.558 1.00 96.50 95 ASN A N 1
ATOM 755 C CA . ASN A 1 95 ? -16.096 -9.585 10.918 1.00 96.50 95 ASN A CA 1
ATOM 756 C C . ASN A 1 95 ? -16.469 -8.097 10.998 1.00 96.50 95 ASN A C 1
ATOM 758 O O . ASN A 1 95 ? -16.931 -7.663 12.052 1.00 96.50 95 ASN A O 1
ATOM 762 N N . LEU A 1 96 ? -16.258 -7.311 9.938 1.00 95.75 96 LEU A N 1
ATOM 763 C CA . LEU A 1 96 ? -16.632 -5.895 9.891 1.00 95.75 96 LEU A CA 1
ATOM 764 C C . LEU A 1 96 ? -17.871 -5.684 9.019 1.00 95.75 96 LEU A C 1
ATOM 766 O O . LEU A 1 96 ? -18.137 -6.444 8.086 1.00 95.75 96 LEU A O 1
ATOM 770 N N . GLU A 1 97 ? -18.634 -4.636 9.325 1.00 95.19 97 GLU A N 1
ATOM 771 C CA . GLU A 1 97 ? -19.806 -4.275 8.534 1.00 95.19 97 GLU A CA 1
ATOM 772 C C . GLU A 1 97 ? -19.382 -3.663 7.184 1.00 95.19 97 GLU A C 1
ATOM 774 O O . GLU A 1 97 ? -18.442 -2.865 7.124 1.00 95.19 97 GLU A O 1
ATOM 779 N N . PRO A 1 98 ? -20.049 -4.012 6.068 1.00 94.62 98 PRO A N 1
ATOM 780 C CA . PRO A 1 98 ? -19.751 -3.408 4.773 1.00 94.62 98 PRO A CA 1
ATOM 781 C C . PRO A 1 98 ? -19.849 -1.878 4.819 1.00 94.62 98 PRO A C 1
ATOM 783 O O . PRO A 1 98 ? -20.830 -1.327 5.313 1.00 94.62 98 PRO A O 1
ATOM 786 N N . GLY A 1 99 ? -18.856 -1.189 4.254 1.00 92.69 99 GLY A N 1
ATOM 787 C CA . GLY A 1 99 ? -18.799 0.276 4.247 1.00 92.69 99 GLY A CA 1
ATOM 788 C C . GLY A 1 99 ? -18.185 0.917 5.496 1.00 92.69 99 GLY A C 1
ATOM 789 O O . GLY A 1 99 ? -18.005 2.135 5.501 1.00 92.69 99 GLY A O 1
ATOM 790 N N . THR A 1 100 ? -17.793 0.140 6.511 1.00 95.12 100 THR A N 1
ATOM 791 C CA . THR A 1 100 ? -16.983 0.646 7.628 1.00 95.12 100 THR A CA 1
ATOM 792 C C . THR A 1 100 ? -15.702 1.318 7.119 1.00 95.12 100 THR A C 1
ATOM 794 O O . THR A 1 100 ? -15.075 0.849 6.162 1.00 95.12 100 THR A O 1
ATOM 797 N N . ILE A 1 101 ? -15.311 2.427 7.757 1.00 95.69 101 ILE A N 1
ATOM 798 C CA . ILE A 1 101 ? -14.127 3.206 7.377 1.00 95.69 101 ILE A CA 1
ATOM 799 C C . ILE A 1 101 ? -12.908 2.733 8.171 1.00 95.69 101 ILE A C 1
ATOM 801 O O . ILE A 1 101 ? -12.830 2.891 9.393 1.00 95.69 101 ILE A O 1
ATOM 805 N N . VAL A 1 102 ? -11.930 2.192 7.447 1.00 96.88 102 VAL A N 1
ATOM 806 C CA . VAL A 1 102 ? -10.675 1.662 7.986 1.00 96.88 102 VAL A CA 1
ATOM 807 C C . VAL A 1 102 ? -9.497 2.527 7.536 1.00 96.88 102 VAL A C 1
ATOM 809 O O . VAL A 1 102 ? -9.318 2.814 6.351 1.00 96.88 102 VAL A O 1
ATOM 812 N N . GLU A 1 103 ? -8.663 2.938 8.479 1.00 95.56 103 GLU A N 1
ATOM 813 C CA . GLU A 1 103 ? -7.391 3.595 8.193 1.00 95.56 103 GLU A CA 1
ATOM 814 C C . GLU A 1 103 ? -6.337 2.559 7.797 1.00 95.56 103 GLU A C 1
ATOM 816 O O . GLU A 1 103 ? -6.178 1.550 8.484 1.00 95.56 103 GLU A O 1
ATOM 821 N N . PHE A 1 104 ? -5.666 2.776 6.664 1.00 94.88 104 PHE A N 1
ATOM 822 C CA . PHE A 1 104 ? -4.576 1.929 6.188 1.00 94.88 104 PHE A CA 1
ATOM 823 C C . PHE A 1 104 ? -3.692 2.667 5.174 1.00 94.88 104 PHE A C 1
ATOM 825 O O . PHE A 1 104 ? -4.204 3.308 4.254 1.00 94.88 104 PHE A O 1
ATOM 832 N N . ASP A 1 105 ? -2.36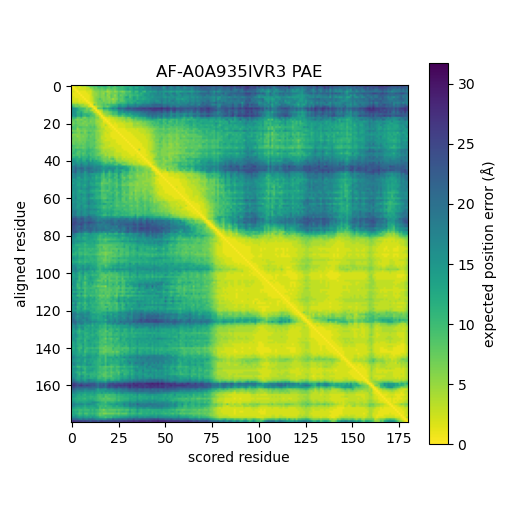7 2.479 5.240 1.00 91.56 105 ASP A N 1
ATOM 833 C CA . ASP A 1 105 ? -1.392 3.147 4.354 1.00 91.56 105 ASP A CA 1
ATOM 834 C C . ASP A 1 105 ? -1.583 2.834 2.859 1.00 91.56 105 ASP A C 1
ATOM 836 O O . ASP A 1 105 ? -1.201 3.617 1.981 1.00 91.56 105 ASP A O 1
ATOM 840 N N . LYS A 1 106 ? -2.165 1.671 2.534 1.00 90.62 106 LYS A N 1
ATOM 841 C CA . LYS A 1 106 ? -2.486 1.256 1.156 1.00 90.62 106 LYS A CA 1
ATOM 842 C C . LYS A 1 106 ? -4.004 1.148 0.971 1.00 90.62 106 LYS A C 1
ATOM 844 O O . LYS A 1 106 ? -4.510 0.054 0.715 1.00 90.62 106 LYS A O 1
ATOM 849 N N . PRO A 1 107 ? -4.743 2.271 1.009 1.00 92.31 107 PRO A N 1
ATOM 850 C CA . PRO A 1 107 ? -6.203 2.257 1.059 1.00 92.31 107 PRO A CA 1
ATOM 851 C C . PRO A 1 107 ? -6.784 1.578 -0.188 1.00 92.31 107 PRO A C 1
ATOM 853 O O . PRO A 1 107 ? -7.646 0.713 -0.107 1.00 92.31 107 PRO A O 1
ATOM 856 N N . ARG A 1 108 ? -6.192 1.837 -1.360 1.00 91.62 108 ARG A N 1
ATOM 857 C CA . ARG A 1 108 ? -6.597 1.195 -2.621 1.00 91.62 108 ARG A CA 1
ATOM 858 C C . ARG A 1 108 ? -6.498 -0.329 -2.601 1.00 91.62 108 ARG A C 1
ATOM 860 O O . ARG A 1 108 ? -7.286 -0.969 -3.279 1.00 91.62 108 ARG A O 1
ATOM 867 N N . ALA A 1 109 ? -5.529 -0.896 -1.880 1.00 91.94 109 ALA A N 1
ATOM 868 C CA . ALA A 1 109 ? -5.441 -2.343 -1.740 1.00 91.94 109 ALA A CA 1
ATOM 869 C C . ALA A 1 109 ? -6.590 -2.838 -0.856 1.00 91.94 109 ALA A C 1
ATOM 871 O O . ALA A 1 109 ? -7.356 -3.690 -1.285 1.00 91.94 109 ALA A O 1
ATOM 872 N N . LEU A 1 110 ? -6.781 -2.242 0.323 1.00 93.56 110 LEU A N 1
ATOM 873 C CA . LEU A 1 110 ? -7.851 -2.653 1.230 1.00 93.56 110 LEU A CA 1
ATOM 874 C C . LEU A 1 110 ? -9.233 -2.575 0.567 1.00 93.56 110 LEU A C 1
ATOM 876 O O . LEU A 1 110 ? -9.953 -3.565 0.574 1.00 93.56 110 LEU A O 1
ATOM 880 N N . ALA A 1 111 ? -9.567 -1.463 -0.090 1.00 94.06 111 ALA A N 1
ATOM 881 C CA . ALA A 1 111 ? -10.843 -1.306 -0.795 1.00 94.06 111 ALA A CA 1
ATOM 882 C C . ALA A 1 111 ? -11.016 -2.236 -2.014 1.00 94.06 111 ALA A C 1
ATOM 884 O O . ALA A 1 111 ? -12.136 -2.451 -2.463 1.00 94.06 111 ALA A O 1
ATOM 885 N N . LEU A 1 112 ? -9.927 -2.765 -2.586 1.00 94.38 112 LEU A N 1
ATOM 886 C CA . LEU A 1 112 ? -9.991 -3.718 -3.700 1.00 94.38 112 LEU A CA 1
ATOM 887 C C . LEU A 1 112 ? -10.245 -5.151 -3.214 1.00 94.38 112 LEU A C 1
ATOM 889 O O . LEU A 1 112 ? -10.952 -5.905 -3.877 1.00 94.38 112 LEU A O 1
ATOM 893 N N . TYR A 1 113 ? -9.645 -5.529 -2.085 1.00 93.69 113 TYR A N 1
ATOM 894 C CA . TYR A 1 113 ? -9.729 -6.883 -1.529 1.00 93.69 113 TYR A CA 1
ATOM 895 C C . TYR A 1 113 ? -10.822 -7.031 -0.459 1.00 93.69 113 TYR A C 1
ATOM 897 O O . TYR A 1 113 ? -11.090 -8.145 -0.005 1.00 93.69 113 TYR A O 1
ATOM 905 N N . THR A 1 114 ? -11.466 -5.933 -0.054 1.00 95.00 114 THR A N 1
ATOM 906 C CA . THR A 1 114 ? -12.515 -5.934 0.974 1.00 95.00 114 THR A CA 1
ATOM 907 C C . THR A 1 114 ? -13.724 -5.085 0.600 1.00 95.00 114 THR A C 1
ATOM 909 O O . THR A 1 114 ? -13.679 -4.285 -0.330 1.00 95.00 114 THR A O 1
ATOM 912 N N . THR A 1 115 ? -14.815 -5.245 1.348 1.00 94.56 115 THR A N 1
ATOM 913 C CA . THR A 1 115 ? -16.028 -4.416 1.250 1.00 94.56 115 THR A CA 1
ATOM 914 C C . THR A 1 115 ? -15.943 -3.124 2.077 1.00 94.56 115 THR A C 1
ATOM 916 O O . THR A 1 115 ? -16.944 -2.420 2.230 1.00 94.56 115 THR A O 1
ATOM 919 N N . 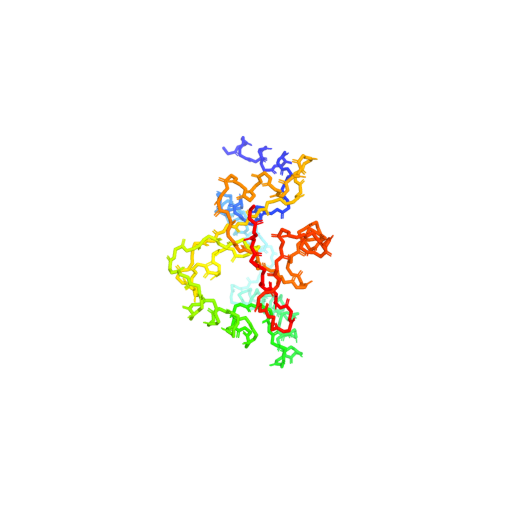MET A 1 116 ? -14.765 -2.806 2.624 1.00 95.88 116 MET A N 1
ATOM 920 C CA . MET A 1 116 ? -14.545 -1.642 3.481 1.00 95.88 116 MET A CA 1
ATOM 921 C C . MET A 1 116 ? -14.280 -0.371 2.675 1.00 95.88 116 MET A C 1
ATOM 923 O O . MET A 1 116 ? -13.686 -0.391 1.593 1.00 95.88 116 MET A O 1
ATOM 927 N N . HIS A 1 117 ? -14.637 0.767 3.263 1.00 96.50 117 HIS A N 1
ATOM 928 C CA . HIS A 1 117 ? -14.072 2.045 2.860 1.00 96.50 117 HIS A CA 1
ATOM 929 C C . HIS A 1 117 ? -12.720 2.231 3.542 1.00 96.50 117 HIS A C 1
ATOM 931 O O . HIS A 1 117 ? -12.517 1.832 4.684 1.00 96.50 117 HIS A O 1
ATOM 937 N N . SER A 1 118 ? -11.769 2.829 2.832 1.00 95.25 118 SER A N 1
ATOM 938 C CA . SER A 1 118 ? -10.397 2.939 3.319 1.00 95.25 118 SER A CA 1
ATOM 939 C C . SER A 1 118 ? -9.847 4.343 3.140 1.00 95.25 118 SER A C 1
ATOM 941 O O . SER A 1 118 ? -9.998 4.925 2.061 1.00 95.25 118 SER A O 1
ATOM 943 N N . VAL A 1 119 ? -9.130 4.842 4.139 1.00 95.31 119 VAL A N 1
ATOM 944 C CA . VAL A 1 119 ? -8.436 6.132 4.090 1.00 95.31 119 VAL A CA 1
ATOM 945 C C . VAL A 1 119 ? -6.982 5.957 4.516 1.00 95.31 119 VAL A C 1
ATOM 947 O O . VAL A 1 119 ? -6.686 5.120 5.356 1.00 95.31 119 VAL A O 1
ATOM 950 N N . ALA A 1 120 ? -6.075 6.735 3.928 1.00 92.88 120 ALA A N 1
ATOM 951 C CA . ALA A 1 120 ? -4.709 6.864 4.425 1.00 92.88 120 ALA A CA 1
ATOM 952 C C . ALA A 1 120 ? -4.544 8.248 5.031 1.00 92.88 120 ALA A C 1
ATOM 954 O O . ALA A 1 120 ? -4.842 9.256 4.378 1.00 92.88 120 ALA A O 1
ATOM 955 N N . ILE A 1 121 ? -4.047 8.297 6.258 1.00 91.19 121 ILE A N 1
ATOM 956 C CA . ILE A 1 121 ? -3.679 9.549 6.900 1.00 91.19 121 ILE A CA 1
ATOM 957 C C . ILE A 1 121 ? -2.224 9.881 6.539 1.00 91.19 121 ILE A C 1
ATOM 959 O O . ILE A 1 121 ? -1.398 8.990 6.383 1.00 91.19 121 ILE A O 1
ATOM 963 N N . ASN A 1 122 ? -1.890 11.169 6.386 1.00 86.75 122 ASN A N 1
ATOM 964 C CA . ASN A 1 122 ? -0.510 11.595 6.136 1.00 86.75 122 ASN A CA 1
ATOM 965 C C . ASN A 1 122 ? 0.160 12.119 7.427 1.00 86.75 122 ASN A C 1
ATOM 967 O O . ASN A 1 122 ? -0.044 13.284 7.785 1.00 86.75 122 ASN A O 1
ATOM 971 N N . PRO A 1 123 ? 1.003 11.313 8.096 1.00 81.94 123 PRO A N 1
ATOM 972 C CA . PRO A 1 123 ? 1.661 11.686 9.348 1.00 81.94 123 PRO A CA 1
ATOM 973 C C . PRO A 1 123 ? 2.804 12.702 9.178 1.00 81.94 123 PRO A C 1
ATOM 975 O O . PRO A 1 123 ? 3.314 13.232 10.171 1.00 81.94 123 PRO A O 1
ATOM 978 N N . GLN A 1 124 ? 3.216 13.014 7.943 1.00 80.31 124 GLN A N 1
ATOM 979 C CA . GLN A 1 124 ? 4.325 13.935 7.659 1.00 80.31 124 GLN A CA 1
ATOM 980 C C . GLN A 1 124 ? 3.934 15.421 7.728 1.00 80.31 124 GLN A C 1
ATOM 982 O O . GLN A 1 124 ? 4.778 16.294 7.541 1.00 80.31 124 GLN A O 1
ATOM 987 N N . GLN A 1 125 ? 2.670 15.737 8.010 1.00 77.38 125 GLN A N 1
ATOM 988 C CA . GLN A 1 125 ? 2.223 17.120 8.175 1.00 77.38 125 GLN A CA 1
ATOM 989 C C . GLN A 1 125 ? 2.805 17.751 9.456 1.00 77.38 125 GLN A C 1
ATOM 991 O O . GLN A 1 125 ? 2.845 17.113 10.508 1.00 77.38 125 GLN A O 1
ATOM 996 N N . GLU A 1 126 ? 3.214 19.028 9.395 1.00 73.00 126 GLU A N 1
ATOM 997 C CA . GLU A 1 126 ? 3.798 19.753 10.544 1.00 73.00 126 GLU A CA 1
ATOM 998 C C . GLU A 1 126 ? 2.875 19.787 11.773 1.00 73.00 126 GLU A C 1
ATOM 1000 O O . GLU A 1 126 ? 3.343 19.723 12.906 1.00 73.00 126 GLU A O 1
ATOM 1005 N N . LYS A 1 127 ? 1.557 19.867 11.560 1.00 78.19 127 LYS A N 1
ATOM 1006 C CA . LYS A 1 127 ? 0.533 19.855 12.618 1.00 78.19 127 LYS A CA 1
ATOM 1007 C C . LYS A 1 127 ? -0.283 18.567 12.575 1.00 78.19 127 LYS A C 1
ATOM 1009 O O . LYS A 1 127 ? -1.509 18.611 12.500 1.00 78.19 127 LYS A O 1
ATOM 1014 N N . PHE A 1 128 ? 0.404 17.429 12.572 1.00 84.06 128 PHE A N 1
ATOM 1015 C CA . PHE A 1 128 ? -0.256 16.132 12.564 1.00 84.06 128 PHE A CA 1
ATOM 1016 C C . PHE A 1 128 ? -0.896 15.812 13.923 1.00 84.06 128 PHE A C 1
ATOM 1018 O O . PHE A 1 128 ? -0.207 15.721 14.937 1.00 84.06 128 PHE A O 1
ATOM 1025 N N . ASP A 1 129 ? -2.216 15.624 13.926 1.00 87.12 129 ASP A N 1
ATOM 1026 C CA . ASP A 1 129 ? -2.995 15.156 15.072 1.00 87.12 129 ASP A CA 1
ATOM 1027 C C . ASP A 1 129 ? -3.948 14.057 14.595 1.00 87.12 129 ASP A C 1
ATOM 1029 O O . ASP A 1 129 ? -4.985 14.318 13.980 1.00 87.12 129 ASP A O 1
ATOM 1033 N N . ILE A 1 130 ? -3.572 12.812 14.876 1.00 88.31 130 ILE A N 1
ATOM 1034 C CA . ILE A 1 130 ? -4.310 11.622 14.450 1.00 88.31 130 ILE A CA 1
ATOM 1035 C C . ILE A 1 130 ? -5.751 11.605 14.964 1.00 88.31 130 ILE A C 1
ATOM 1037 O O . ILE A 1 130 ? -6.635 11.158 14.244 1.00 88.31 130 ILE A O 1
ATOM 1041 N N . ARG A 1 131 ? -6.034 12.165 16.149 1.00 88.75 131 ARG A N 1
ATOM 1042 C CA . ARG A 1 131 ? -7.404 12.196 16.690 1.00 88.75 131 ARG A CA 1
ATOM 1043 C C . ARG A 1 131 ? -8.309 13.086 15.847 1.00 88.75 131 ARG A C 1
ATOM 1045 O O . ARG A 1 131 ? -9.462 12.743 15.605 1.00 88.75 131 ARG A O 1
ATOM 1052 N N . LYS A 1 132 ? -7.787 14.217 15.363 1.00 89.94 132 LYS A N 1
ATOM 1053 C CA . LYS A 1 132 ? -8.541 15.112 14.473 1.00 89.94 132 LYS A CA 1
ATOM 1054 C C . LYS A 1 132 ? -8.837 14.454 13.137 1.00 89.94 132 LYS A C 1
ATOM 1056 O O . LYS A 1 132 ? -9.944 14.608 12.634 1.00 89.94 132 LYS A O 1
ATOM 1061 N N . GLU A 1 133 ? -7.876 13.728 12.577 1.00 90.94 133 GLU A N 1
ATOM 1062 C CA . GLU A 1 133 ? -8.069 13.012 11.313 1.00 90.94 133 GLU A CA 1
ATOM 1063 C C . GLU A 1 133 ? -9.047 11.834 11.472 1.00 90.94 133 GLU A C 1
ATOM 1065 O O . GLU A 1 133 ? -9.932 11.675 10.634 1.00 90.94 133 GLU A O 1
ATOM 1070 N N . VAL A 1 134 ? -8.976 11.094 12.587 1.00 91.38 134 VAL A N 1
ATOM 1071 C CA . VAL A 1 134 ? -9.955 10.054 12.956 1.00 91.38 134 VAL A CA 1
ATOM 1072 C C . VA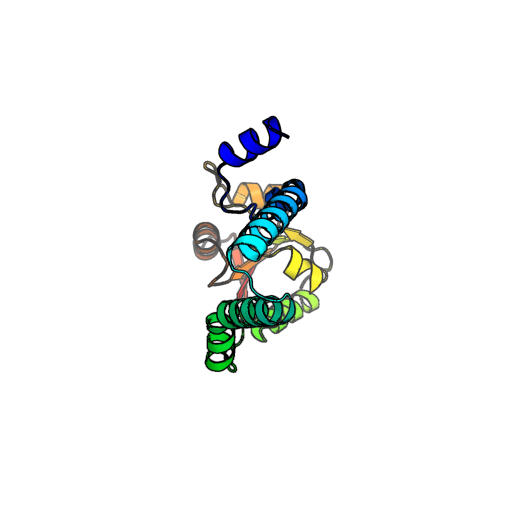L A 1 134 ? -11.375 10.613 12.984 1.00 91.38 134 VAL A C 1
ATOM 1074 O O . VAL A 1 134 ? -12.259 10.061 12.334 1.00 91.38 134 VAL A O 1
ATOM 1077 N N . VAL A 1 135 ? -11.595 11.740 13.667 1.00 91.19 135 VAL A N 1
ATOM 1078 C CA . VAL A 1 135 ? -12.921 12.377 13.742 1.00 91.19 135 VAL A CA 1
ATOM 1079 C C . VAL A 1 135 ? -13.360 12.918 12.380 1.00 91.19 135 VAL A C 1
ATOM 1081 O O . VAL A 1 135 ? -14.506 12.745 11.979 1.00 91.19 135 VAL A O 1
ATOM 1084 N N . LYS A 1 136 ? -12.449 13.557 11.641 1.00 92.19 136 LYS A N 1
ATOM 1085 C CA . LYS A 1 136 ? -12.725 14.167 10.333 1.00 92.19 136 LYS A CA 1
ATOM 1086 C C . LYS A 1 136 ? -13.163 13.151 9.282 1.00 92.19 136 LYS A C 1
ATOM 1088 O O . LYS A 1 136 ? -14.022 13.472 8.466 1.00 92.19 136 LYS A O 1
ATOM 1093 N N . PHE A 1 137 ? -12.564 11.963 9.283 1.00 92.62 137 PHE A N 1
ATOM 1094 C CA . PHE A 1 137 ? -12.890 10.899 8.334 1.00 92.62 137 PHE A CA 1
ATOM 1095 C C . PHE A 1 137 ? -13.834 9.838 8.904 1.00 92.62 137 PHE A C 1
ATOM 1097 O O . PHE A 1 137 ? -14.135 8.885 8.194 1.00 92.62 137 PHE A O 1
ATOM 1104 N N . ASN A 1 138 ? -14.316 10.011 10.140 1.00 93.19 138 ASN A N 1
ATOM 1105 C CA . ASN A 1 138 ? -15.152 9.039 10.844 1.00 93.19 138 ASN A CA 1
ATOM 1106 C C . ASN A 1 138 ? -14.543 7.626 10.823 1.00 93.19 138 ASN A C 1
ATOM 1108 O O . ASN A 1 138 ? -15.185 6.656 10.430 1.00 93.19 138 ASN A O 1
ATOM 1112 N N . ILE A 1 139 ? -13.260 7.542 11.175 1.00 94.56 139 ILE A N 1
ATOM 1113 C CA . ILE A 1 139 ? -12.501 6.292 11.165 1.00 94.56 139 ILE A CA 1
ATOM 1114 C C . ILE A 1 139 ? -12.942 5.446 12.352 1.00 94.56 139 ILE A C 1
ATOM 1116 O O . ILE A 1 139 ? -12.916 5.907 13.491 1.00 94.56 139 ILE A O 1
ATOM 1120 N N . GLU A 1 140 ? -13.296 4.195 12.081 1.00 95.06 140 GLU A N 1
ATOM 1121 C CA . GLU A 1 140 ? -13.738 3.243 13.103 1.00 95.06 140 GLU A CA 1
ATOM 1122 C C . GLU A 1 140 ? -12.641 2.230 13.452 1.00 95.06 140 GLU A C 1
ATOM 1124 O O . GLU A 1 140 ? -12.555 1.759 14.588 1.00 95.06 140 GLU A O 1
ATOM 1129 N N . PHE A 1 141 ? -11.775 1.911 12.487 1.00 95.88 141 PHE A N 1
ATOM 1130 C CA . PHE A 1 141 ? -10.692 0.947 12.660 1.00 95.88 141 PHE A CA 1
ATOM 1131 C C . PHE A 1 141 ? -9.379 1.466 12.086 1.00 95.88 141 PHE A C 1
ATOM 1133 O O . PHE A 1 141 ? -9.368 2.185 11.091 1.00 95.88 141 PHE A O 1
ATOM 1140 N N . ILE A 1 142 ? -8.269 1.053 12.689 1.00 95.19 142 ILE A N 1
ATOM 1141 C CA . ILE A 1 142 ? -6.912 1.321 12.207 1.00 95.19 142 ILE A CA 1
ATOM 1142 C C . ILE A 1 142 ? -6.241 -0.016 11.912 1.00 95.19 142 ILE A C 1
ATOM 1144 O O . ILE A 1 142 ? -6.128 -0.866 12.797 1.00 95.19 142 ILE A O 1
ATOM 1148 N N . LEU A 1 143 ? -5.793 -0.203 10.674 1.00 95.38 143 LEU A N 1
ATOM 1149 C CA . LEU A 1 143 ? -5.006 -1.350 10.246 1.00 95.38 143 LEU A CA 1
ATOM 1150 C C . LEU A 1 143 ? -3.544 -0.926 10.120 1.00 95.38 143 LEU A C 1
ATOM 1152 O O . LEU A 1 143 ? -3.188 -0.150 9.241 1.00 95.38 143 LEU A O 1
ATOM 1156 N N . THR A 1 144 ? -2.680 -1.480 10.965 1.00 93.88 144 THR A N 1
ATOM 1157 C CA . THR A 1 144 ? -1.240 -1.200 10.920 1.00 93.88 144 THR A CA 1
ATOM 1158 C C . THR A 1 144 ? -0.457 -2.385 10.373 1.00 93.88 144 THR A C 1
ATOM 1160 O O . THR A 1 144 ? -0.814 -3.539 10.621 1.00 93.88 144 THR A O 1
ATOM 1163 N N . SER A 1 145 ? 0.644 -2.085 9.690 1.00 91.19 145 SER A N 1
ATOM 1164 C CA . SER A 1 145 ? 1.673 -3.022 9.253 1.00 91.19 145 SER A CA 1
ATOM 1165 C C . SER A 1 145 ? 3.019 -2.663 9.885 1.00 91.19 145 SER A C 1
ATOM 1167 O O . SER A 1 145 ? 3.418 -1.494 9.910 1.00 91.19 145 SER A O 1
ATOM 1169 N N . ASP A 1 146 ? 3.758 -3.668 10.350 1.00 86.94 146 ASP A N 1
ATOM 1170 C CA . ASP A 1 146 ? 5.090 -3.474 10.929 1.00 86.94 146 ASP A CA 1
ATOM 1171 C C . ASP A 1 146 ? 6.085 -2.869 9.916 1.00 86.94 146 ASP A C 1
ATOM 1173 O O . ASP A 1 146 ? 6.968 -2.112 10.319 1.00 86.94 146 ASP A O 1
ATOM 1177 N N . VAL A 1 147 ? 5.887 -3.083 8.610 1.00 84.06 147 VAL A N 1
ATOM 1178 C CA . VAL A 1 147 ? 6.757 -2.550 7.545 1.00 84.06 147 VAL A CA 1
ATOM 1179 C C . VAL A 1 147 ? 6.234 -1.234 6.965 1.00 84.06 147 VAL A C 1
ATOM 1181 O O . VAL A 1 147 ? 7.005 -0.297 6.772 1.00 84.06 147 VAL A O 1
ATOM 1184 N N . LEU A 1 148 ? 4.930 -1.143 6.688 1.00 83.31 148 LEU A N 1
ATOM 1185 C CA . LEU A 1 148 ? 4.377 -0.027 5.907 1.00 83.31 148 LEU A CA 1
ATOM 1186 C C . LEU A 1 148 ? 3.983 1.185 6.754 1.00 83.31 148 LEU A C 1
ATOM 1188 O O . LEU A 1 148 ? 4.055 2.308 6.257 1.00 83.31 148 LEU A O 1
ATOM 1192 N N . THR A 1 149 ? 3.569 0.966 8.002 1.00 87.56 149 THR A N 1
ATOM 1193 C CA . THR A 1 149 ? 2.941 2.018 8.805 1.00 87.56 149 THR A CA 1
ATOM 1194 C C . THR A 1 149 ? 3.961 2.918 9.476 1.00 87.56 149 THR A C 1
ATOM 1196 O O . THR A 1 149 ? 4.923 2.449 10.096 1.00 87.56 149 THR A O 1
ATOM 1199 N N . ASP A 1 150 ? 3.719 4.224 9.372 1.00 89.75 150 ASP A N 1
ATOM 1200 C CA . ASP A 1 150 ? 4.541 5.262 9.983 1.00 89.75 150 ASP A CA 1
ATOM 1201 C C . ASP A 1 150 ? 4.593 5.123 11.510 1.00 89.75 150 ASP A C 1
ATOM 1203 O O . ASP A 1 150 ? 3.618 4.744 12.171 1.00 89.75 150 ASP A O 1
ATOM 1207 N N . GLN A 1 151 ? 5.743 5.480 12.082 1.00 88.12 151 GLN A N 1
ATOM 1208 C CA . GLN A 1 151 ? 5.980 5.354 13.514 1.00 88.12 151 GLN A CA 1
ATOM 1209 C C . GLN A 1 151 ? 4.970 6.154 14.346 1.00 88.12 151 GLN A C 1
ATOM 1211 O O . GLN A 1 151 ? 4.537 5.663 15.380 1.00 88.12 151 GLN A O 1
ATOM 1216 N N . LYS A 1 152 ? 4.504 7.325 13.889 1.00 88.56 152 LYS A N 1
ATOM 1217 C CA . LYS A 1 152 ? 3.531 8.133 14.645 1.00 88.56 152 LYS A CA 1
ATOM 1218 C C . LYS A 1 152 ? 2.180 7.435 14.801 1.00 88.56 152 LYS A C 1
ATOM 1220 O O . LYS A 1 152 ? 1.536 7.576 15.840 1.00 88.56 152 LYS A O 1
ATOM 1225 N N . ILE A 1 153 ? 1.742 6.694 13.781 1.00 89.75 153 ILE A N 1
ATOM 1226 C CA . ILE A 1 153 ? 0.490 5.922 13.828 1.00 89.75 153 ILE A CA 1
ATOM 1227 C C . ILE A 1 153 ? 0.675 4.714 14.752 1.00 89.75 153 ILE A C 1
ATOM 1229 O O . ILE A 1 153 ? -0.170 4.466 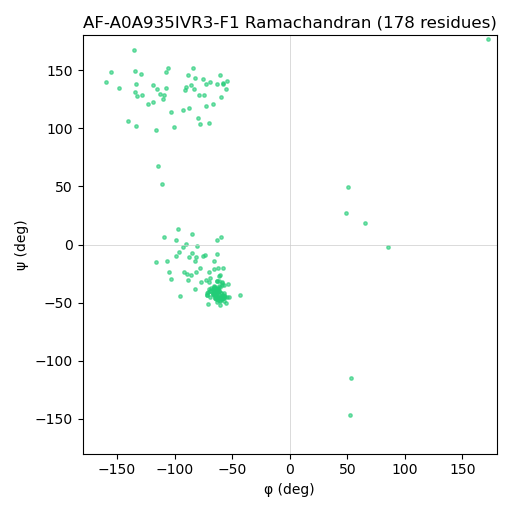15.613 1.00 89.75 153 ILE A O 1
ATOM 1233 N N . LYS A 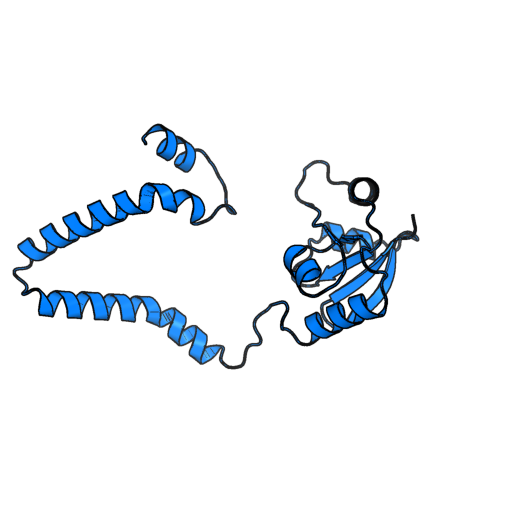1 154 ? 1.815 4.015 14.644 1.00 90.38 154 LYS A N 1
ATOM 1234 C CA . LYS A 1 154 ? 2.184 2.918 15.555 1.00 90.38 154 LYS A CA 1
ATOM 1235 C C . LYS A 1 154 ? 2.229 3.379 17.011 1.00 90.38 154 LYS A C 1
ATOM 1237 O O . LYS A 1 154 ? 1.665 2.721 17.880 1.00 90.38 154 LYS A O 1
ATOM 1242 N N . ASP A 1 155 ? 2.852 4.519 17.282 1.00 89.44 155 ASP A N 1
ATOM 1243 C CA . ASP A 1 155 ? 2.943 5.094 18.623 1.00 89.44 155 ASP A CA 1
ATOM 1244 C C . ASP A 1 155 ? 1.556 5.457 19.159 1.00 89.44 155 ASP A C 1
ATOM 1246 O O . ASP A 1 155 ? 1.267 5.210 20.327 1.00 89.44 155 ASP A O 1
ATOM 1250 N N . PHE A 1 156 ? 0.662 5.975 18.310 1.00 88.75 156 PHE A N 1
ATOM 1251 C CA . PHE A 1 156 ? -0.714 6.268 18.705 1.00 88.75 156 PHE A CA 1
ATOM 1252 C C . PHE A 1 156 ? -1.469 5.016 19.157 1.00 88.75 156 PHE A C 1
ATOM 1254 O O . PHE A 1 156 ? -2.005 5.011 20.267 1.00 88.75 156 PHE A O 1
ATOM 1261 N N . VAL A 1 157 ? -1.470 3.946 18.357 1.00 89.25 157 VAL A N 1
ATOM 1262 C CA . VAL A 1 157 ? -2.177 2.704 18.720 1.00 89.25 157 VAL A CA 1
ATOM 1263 C C . VAL A 1 157 ? -1.516 1.976 19.896 1.00 89.25 157 VAL A C 1
ATOM 1265 O O . VAL A 1 157 ? -2.206 1.333 20.683 1.00 89.25 157 VAL A O 1
ATOM 1268 N N . ASN A 1 158 ? -0.196 2.123 20.070 1.00 85.75 158 ASN A N 1
ATOM 1269 C CA . ASN A 1 158 ? 0.563 1.500 21.159 1.00 85.75 158 ASN A CA 1
ATOM 1270 C C . ASN A 1 158 ? 0.602 2.331 22.449 1.00 85.75 158 ASN A C 1
ATOM 1272 O O . ASN A 1 158 ? 1.000 1.806 23.486 1.00 85.75 158 ASN A O 1
ATOM 1276 N N . SER A 1 159 ? 0.170 3.597 22.424 1.00 80.00 159 SER A N 1
ATOM 1277 C CA . SER A 1 159 ? 0.211 4.514 23.577 1.00 80.00 159 SER A CA 1
ATOM 1278 C C . SER A 1 159 ? -0.647 4.083 24.781 1.00 80.00 159 SER A C 1
ATOM 1280 O O . SER A 1 159 ? -0.729 4.813 25.768 1.00 80.00 159 SER A O 1
ATOM 1282 N N . GLY A 1 160 ? -1.288 2.908 24.729 1.00 60.94 160 GLY A N 1
ATOM 1283 C CA . GLY A 1 160 ? -2.032 2.322 25.846 1.00 60.94 160 GLY A CA 1
ATOM 1284 C C . GLY A 1 160 ? -3.264 3.130 26.247 1.00 60.94 160 GLY A C 1
ATOM 1285 O O . GLY A 1 160 ? -3.758 3.000 27.364 1.00 60.94 160 GLY A O 1
ATOM 1286 N N . THR A 1 161 ? -3.748 4.001 25.361 1.00 62.81 161 THR A N 1
ATOM 1287 C CA . THR A 1 161 ? -4.944 4.799 25.618 1.00 62.81 161 THR A CA 1
ATOM 1288 C C . THR A 1 161 ? -6.187 3.920 25.488 1.00 62.81 161 THR A C 1
ATOM 1290 O O . THR A 1 161 ? -6.274 3.104 24.574 1.00 62.81 161 THR A O 1
ATOM 1293 N N . SER A 1 162 ? -7.195 4.129 26.343 1.00 68.12 162 SER A N 1
ATOM 1294 C CA . SER A 1 162 ? -8.517 3.466 26.276 1.00 68.12 162 SER A CA 1
ATOM 1295 C C . SER A 1 162 ? -9.293 3.707 24.965 1.00 68.12 162 SER A C 1
ATOM 1297 O O . SER A 1 162 ? -10.465 3.358 24.869 1.00 68.12 162 SER A O 1
ATOM 1299 N N . TYR A 1 163 ? -8.655 4.354 23.990 1.00 81.50 163 TYR A N 1
ATOM 1300 C CA . TYR A 1 163 ? -9.199 4.787 22.715 1.00 81.50 163 TYR A CA 1
ATOM 1301 C C . TYR A 1 163 ? -9.010 3.741 21.608 1.00 81.50 163 TYR A C 1
ATOM 1303 O O . TYR A 1 163 ? -9.762 3.752 20.641 1.00 81.50 163 TYR A O 1
ATOM 1311 N N . CYS A 1 164 ? -8.023 2.841 21.728 1.00 88.56 164 CYS A N 1
ATOM 1312 C CA . CYS A 1 164 ? -7.716 1.827 20.713 1.00 88.56 164 CYS A CA 1
ATOM 1313 C C . CYS A 1 164 ? -7.644 0.431 21.337 1.00 88.56 164 CYS A C 1
ATOM 1315 O O . CYS A 1 164 ? -6.879 0.206 22.273 1.00 88.56 164 CYS A O 1
ATOM 1317 N N . PHE A 1 165 ? -8.370 -0.530 20.768 1.00 90.88 165 PHE A N 1
ATOM 1318 C CA . PHE A 1 165 ? -8.324 -1.930 21.190 1.00 90.88 165 PHE A CA 1
ATOM 1319 C C . PHE A 1 165 ? -7.942 -2.818 20.017 1.00 90.88 165 PHE A C 1
ATOM 1321 O O . PHE A 1 165 ? -8.641 -2.848 19.008 1.00 90.88 165 PHE A O 1
ATOM 1328 N N . MET A 1 166 ? -6.845 -3.563 20.141 1.00 92.62 166 MET A N 1
ATOM 1329 C CA . MET A 1 166 ? -6.480 -4.559 19.137 1.00 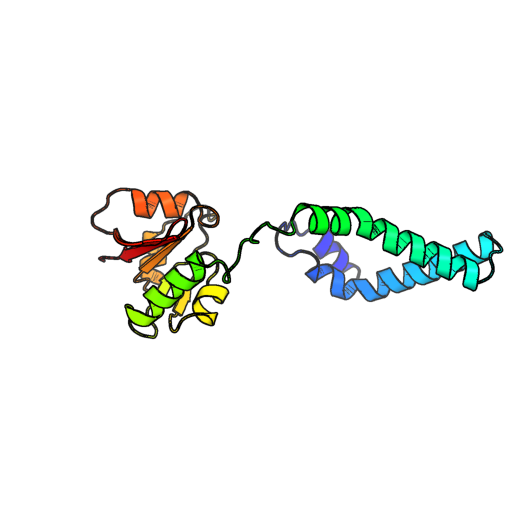92.62 166 MET A CA 1
ATOM 1330 C C . MET A 1 166 ? -7.512 -5.690 19.150 1.00 92.62 166 MET A C 1
ATOM 1332 O O . MET A 1 166 ? -7.700 -6.342 20.175 1.00 92.62 166 MET A O 1
ATOM 1336 N N . ILE A 1 167 ? -8.169 -5.915 18.016 1.00 94.62 167 ILE A N 1
ATOM 1337 C CA . ILE A 1 167 ? -9.200 -6.951 17.868 1.00 94.62 167 ILE A CA 1
ATOM 1338 C C . ILE A 1 167 ? -8.706 -8.163 17.083 1.00 94.62 167 ILE A C 1
ATOM 1340 O O . ILE A 1 167 ? -9.251 -9.251 17.235 1.00 94.62 167 ILE A O 1
ATOM 1344 N N . TYR A 1 168 ? -7.678 -7.987 16.251 1.00 95.50 168 TYR A N 1
ATOM 1345 C CA . TYR A 1 168 ? -7.106 -9.067 15.460 1.00 95.50 168 TYR A CA 1
ATOM 1346 C C . TYR A 1 168 ? -5.654 -8.772 15.093 1.00 95.50 168 TYR A C 1
ATOM 1348 O O . TYR A 1 168 ? -5.265 -7.617 14.919 1.00 95.50 168 TYR A O 1
ATOM 1356 N N . SER A 1 169 ? -4.850 -9.824 14.979 1.00 94.44 169 SER A N 1
ATOM 1357 C CA . SER A 1 169 ? -3.444 -9.736 14.600 1.00 94.44 169 SER A CA 1
ATOM 1358 C C . SER A 1 169 ? -3.041 -10.987 13.832 1.00 94.44 169 SER A C 1
ATOM 1360 O O . SER A 1 169 ? -3.361 -12.106 14.238 1.00 94.44 169 SER A O 1
ATOM 1362 N N . VAL A 1 170 ? -2.330 -10.791 12.726 1.00 93.75 170 VAL A N 1
ATOM 1363 C CA . VAL A 1 170 ? -1.711 -11.861 11.950 1.00 93.75 170 VAL A CA 1
ATOM 1364 C C . VAL A 1 170 ? -0.342 -11.393 11.466 1.00 93.75 170 VAL A C 1
ATOM 1366 O O . VAL A 1 170 ? -0.222 -10.585 10.548 1.00 93.75 170 VAL A O 1
ATOM 1369 N N . ASN A 1 171 ? 0.701 -11.941 12.095 1.00 90.62 171 ASN A N 1
ATOM 1370 C CA . ASN A 1 171 ? 2.100 -11.660 11.776 1.00 90.62 171 ASN A CA 1
ATOM 1371 C C . ASN A 1 171 ? 2.400 -10.142 11.780 1.00 90.62 171 ASN A C 1
ATOM 1373 O O . ASN A 1 171 ? 2.277 -9.509 12.827 1.00 90.62 171 ASN A O 1
ATOM 1377 N N . GLU A 1 172 ? 2.740 -9.563 10.624 1.0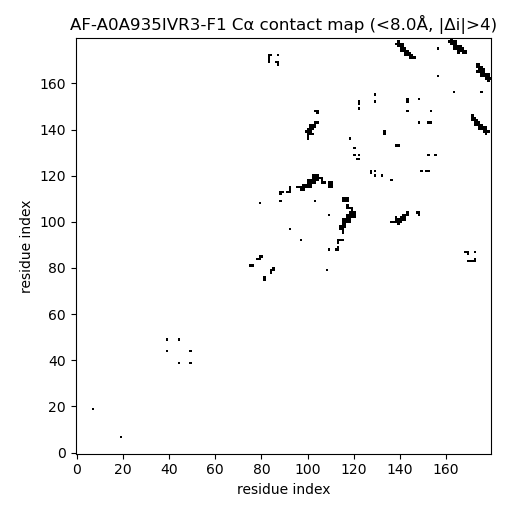0 89.56 172 GLU A N 1
ATOM 1378 C CA . GLU A 1 172 ? 3.074 -8.143 10.463 1.00 89.56 172 GLU A CA 1
ATOM 1379 C C . GLU A 1 172 ? 1.856 -7.203 10.487 1.00 89.56 172 GLU A C 1
ATOM 1381 O O . GLU A 1 172 ? 2.047 -5.990 10.536 1.00 89.56 172 GLU A O 1
ATOM 1386 N N . PHE A 1 173 ? 0.620 -7.722 10.448 1.00 93.31 173 PHE A N 1
ATOM 1387 C CA . PHE A 1 173 ? -0.608 -6.922 10.408 1.00 93.31 173 PHE A CA 1
ATOM 1388 C C . PHE A 1 173 ? -1.375 -6.960 11.731 1.00 93.31 173 PHE A C 1
ATOM 1390 O O . PHE A 1 173 ? -1.635 -8.028 12.285 1.00 93.31 173 PHE A O 1
ATOM 1397 N N . LYS A 1 174 ? -1.824 -5.791 12.197 1.00 95.06 174 LYS A N 1
ATOM 1398 C CA . LYS A 1 174 ? -2.618 -5.625 13.427 1.00 95.06 174 LYS A CA 1
ATOM 1399 C C . LYS A 1 174 ? -3.802 -4.701 13.168 1.00 95.06 174 LYS A C 1
ATOM 1401 O O . LYS A 1 174 ? -3.623 -3.625 12.603 1.00 95.06 174 LYS A O 1
ATOM 1406 N N . LEU A 1 175 ? -4.993 -5.118 13.590 1.00 95.75 175 LEU A N 1
ATOM 1407 C CA . LEU A 1 175 ? -6.239 -4.372 13.440 1.00 95.75 175 LEU A CA 1
ATOM 1408 C C . LEU A 1 175 ? -6.729 -3.878 14.802 1.00 95.75 175 LEU A C 1
ATOM 1410 O O . LEU A 1 175 ? -6.936 -4.669 15.728 1.00 95.75 175 LEU A O 1
ATOM 1414 N N . TYR A 1 176 ? -6.960 -2.575 14.896 1.00 94.88 176 TYR A N 1
ATOM 1415 C CA . TYR A 1 176 ? -7.414 -1.889 16.097 1.00 94.88 176 TYR A CA 1
ATOM 1416 C C . TYR A 1 176 ? -8.803 -1.301 15.873 1.00 94.88 176 TYR A C 1
ATOM 1418 O O . TYR A 1 176 ? -9.046 -0.659 14.856 1.00 94.88 176 TYR A O 1
ATOM 1426 N N . LYS A 1 177 ? -9.704 -1.493 16.836 1.00 94.12 177 LYS A N 1
ATOM 1427 C CA . LYS A 1 177 ? -10.999 -0.820 16.912 1.00 94.12 177 LYS A CA 1
ATOM 1428 C C . LYS A 1 177 ? -10.862 0.454 17.734 1.00 94.12 177 LYS A C 1
ATOM 1430 O O . LYS A 1 177 ? -10.295 0.419 18.830 1.00 94.12 177 LYS A O 1
ATOM 1435 N N . LEU A 1 178 ? -11.399 1.550 17.217 1.00 92.00 178 LEU A N 1
ATOM 1436 C CA . LEU A 1 178 ? -11.459 2.822 17.919 1.00 92.00 178 LEU A CA 1
ATOM 1437 C C . LEU A 1 178 ? -12.709 2.876 18.798 1.00 92.00 178 LEU A C 1
ATOM 1439 O O . LEU A 1 178 ? -13.786 2.439 18.393 1.00 92.00 178 LEU A O 1
ATOM 1443 N N . ASN A 1 179 ? -12.553 3.387 20.017 1.00 81.88 179 ASN A N 1
ATOM 1444 C CA . ASN A 1 179 ? -13.659 3.657 20.927 1.00 81.88 179 ASN A CA 1
ATOM 1445 C C . ASN A 1 179 ? -13.697 5.175 21.172 1.00 81.88 179 ASN A C 1
ATOM 1447 O O . ASN A 1 179 ? -12.845 5.664 21.922 1.00 81.88 179 ASN A O 1
ATOM 1451 N N . PRO A 1 180 ? -14.571 5.916 20.463 1.00 60.56 180 PRO A N 1
ATOM 1452 C CA . PRO A 1 180 ? -14.601 7.375 20.507 1.00 60.56 180 PRO A CA 1
ATOM 1453 C C . PRO A 1 180 ? -14.900 7.941 21.899 1.00 60.56 180 PRO A C 1
ATOM 1455 O O . PRO A 1 180 ? -15.656 7.304 22.669 1.00 60.56 180 PRO A O 1
#

pLDDT: mean 84.83, std 10.07, range [54.84, 96.88]

Foldseek 3Di:
DVVLVVCVVPDDDPPPPCVSVVVCVVVVVVVVVVVVVVVCVVVVDDPVVVVVVVVVVVVVVCPVVVVCCVVCVPPDDDDCPPPLNLVVLVCCQVPDDQAAEEEDCCQVSSVVSHSYHYDYDDCPDPPDDVVVVCVVRVHFKYKFFQPRDDVVVVCVQVVPDPQWDFPDDGDRITMIGGDD

Sequence (180 aa):
MIGYILVIVSFKYGDAGMRFLFPILPLIFLFAIEGLRISFNALNMSGPKLAVAFGALTLFSYHEQVEKILDETNVIYEGPNKPEAQKMFEYINQNLEPGTIVEFDKPRALALYTTMHSVAINPQQEKFDIRKEVVKFNIEFILTSDVLTDQKIKDFVNSGTSYCFMIYSVNEFKLYKLNP

Radius of gyration: 24.55 Å; Cα contacts (8 Å, |Δi|>4): 159; chains: 1; bounding box: 50×45×68 Å

Mean predicted aligned error: 10.39 Å

Nearest PDB structures (foldseek):
  5ino-assembly1_B  TM=4.059E-01  e=2.319E+00  Homo sapiens
  7tbz-assembly1_A  TM=3.745E-01  e=2.171E+00  Homo sapiens
  5inm-assembly3_C  TM=3.614E-01  e=3.443E+00  Mus musculus
  4gyz-assembly2_B  TM=3.580E-01  e=5.112E+00  Mus musculus
  4gz1-assembly3_A  TM=3.625E-01  e=4.786E+00  Mus musculus